Protein AF-A0A351IW25-F1 (afdb_monomer_lite)

Foldseek 3Di:
DDELVRLLVLQQDPCNQVCAAPVNLHQEDEYEPLLPRDPSSLVSLLVHLHAYEYQDDPPSHVSHLYYDPDPVVVVVVVVVCSLPSLLVSLVSNLVSVLVPDDPLVSLLSVLVSCLVPLVDPSLVVVVVVVDQDDDDDDPDQQWDWDDDPAEIEIERPPQVQLSADEPSNVVVVCVRCVVCPDPPRRHYYHQAYPHDHRYPYHDPNCRSVDPRSPVVSVVSNVD

pLDDT: mean 92.74, std 5.62, range [58.53, 98.56]

Secondary structure (DSSP, 8-state):
-B-HHHHHHHHTSTTHHHHSSGGGT--EEEETTGGGS-HHHHHHHTTSSSEEEEESSTTS-TTSSEEESSHHHHHHHHHHHHHSHHHHHHHHHHHHHHTT--HHHHHHHHHHHHHHHHTSHHHHHHHHHT-PPPPPP--S-SEEEEE-SSEEEEEE--GGGTT-B-HHHHHHHHHHHGGGGSTT---EEEEEESSS-S--SB-GGGTT--S-HHHHHHHHH--

Radius of gyration: 23.09 Å; chains: 1; bounding box: 46×34×68 Å

Structure (mmCIF, N/CA/C/O backbone):
data_AF-A0A351IW25-F1
#
_entry.id   AF-A0A351IW25-F1
#
loop_
_atom_site.group_PDB
_atom_site.id
_atom_site.type_symbol
_atom_site.label_atom_id
_atom_site.label_alt_id
_atom_site.label_comp_id
_atom_site.label_asym_id
_atom_site.label_entity_id
_atom_site.label_seq_id
_atom_site.pdbx_PDB_ins_code
_atom_site.Cartn_x
_atom_site.Cartn_y
_atom_site.Cartn_z
_atom_site.occupancy
_atom_site.B_iso_or_equiv
_atom_site.auth_seq_id
_atom_site.auth_comp_id
_atom_site.auth_asym_id
_atom_site.auth_atom_id
_atom_site.pdbx_PDB_model_num
ATOM 1 N N . MET A 1 1 ? 11.339 -7.052 -23.481 1.00 90.75 1 MET A N 1
ATOM 2 C CA . MET A 1 1 ? 12.678 -6.738 -22.955 1.00 90.75 1 MET A CA 1
ATOM 3 C C . MET A 1 1 ? 13.424 -5.968 -24.031 1.00 90.75 1 MET A C 1
ATOM 5 O O . MET A 1 1 ? 13.207 -6.275 -25.197 1.00 90.75 1 MET A O 1
ATOM 9 N N . LEU A 1 2 ? 14.153 -4.923 -23.654 1.00 95.25 2 LEU A N 1
ATOM 10 C CA . LEU A 1 2 ? 14.888 -4.030 -24.547 1.00 95.25 2 LEU A CA 1
ATOM 11 C C . LEU A 1 2 ? 16.384 -4.219 -24.318 1.00 95.25 2 LEU A C 1
ATOM 13 O O . LEU A 1 2 ? 16.807 -4.362 -23.167 1.00 95.25 2 LEU A O 1
ATOM 17 N N . SER A 1 3 ? 17.167 -4.134 -25.388 1.00 97.25 3 SER A N 1
ATOM 18 C CA . SER A 1 3 ? 18.610 -3.944 -25.243 1.00 97.25 3 SER A CA 1
ATOM 19 C C . SER A 1 3 ? 18.915 -2.547 -24.685 1.00 97.25 3 SER A C 1
ATOM 21 O O . SER A 1 3 ? 18.070 -1.642 -24.718 1.00 97.25 3 SER A O 1
ATOM 23 N N . VAL A 1 4 ? 20.143 -2.339 -24.205 1.00 96.81 4 VAL A N 1
ATOM 24 C CA . VAL A 1 4 ? 20.608 -1.029 -23.718 1.00 96.81 4 VAL A CA 1
ATOM 25 C C . VAL A 1 4 ? 20.463 0.056 -24.788 1.00 96.81 4 VAL A C 1
ATOM 27 O O . VAL A 1 4 ? 19.968 1.140 -24.487 1.00 96.81 4 VAL A O 1
ATOM 30 N N . ASP A 1 5 ? 20.826 -0.236 -26.040 1.00 96.81 5 ASP A N 1
ATOM 31 C CA . ASP A 1 5 ? 20.763 0.729 -27.146 1.00 96.81 5 ASP A CA 1
ATOM 32 C C . ASP A 1 5 ? 19.317 1.105 -27.502 1.00 96.81 5 ASP A C 1
ATOM 34 O O . ASP A 1 5 ? 18.997 2.279 -27.729 1.00 96.81 5 ASP A O 1
ATOM 38 N N . GLU A 1 6 ? 18.412 0.121 -27.513 1.00 96.75 6 GLU A N 1
ATOM 39 C CA . GLU A 1 6 ? 16.984 0.352 -27.739 1.00 96.75 6 GLU A CA 1
ATOM 40 C C . GLU A 1 6 ? 16.371 1.184 -26.609 1.00 96.75 6 GLU A C 1
ATOM 42 O O . GLU A 1 6 ? 15.617 2.127 -26.869 1.00 96.75 6 GLU A O 1
ATOM 47 N N . ALA A 1 7 ? 16.707 0.856 -25.359 1.00 96.56 7 ALA A N 1
ATOM 48 C CA . ALA A 1 7 ? 16.250 1.588 -24.187 1.00 96.56 7 ALA A CA 1
ATOM 49 C C . ALA A 1 7 ? 16.774 3.029 -24.195 1.00 96.56 7 ALA A C 1
ATOM 51 O O . ALA A 1 7 ? 15.984 3.962 -24.057 1.00 96.56 7 ALA A O 1
ATOM 52 N N . ALA A 1 8 ? 18.074 3.226 -24.431 1.00 96.81 8 ALA A N 1
ATOM 53 C CA . ALA A 1 8 ? 18.696 4.543 -24.508 1.00 96.81 8 ALA A CA 1
ATOM 54 C C . ALA A 1 8 ? 18.050 5.408 -25.595 1.00 96.81 8 ALA A C 1
ATOM 56 O O . ALA A 1 8 ? 17.695 6.557 -25.334 1.00 96.81 8 ALA A O 1
ATOM 57 N N . THR A 1 9 ? 17.809 4.836 -26.778 1.00 95.88 9 THR A N 1
ATOM 58 C CA . THR A 1 9 ? 17.146 5.541 -27.884 1.00 95.88 9 THR A CA 1
ATOM 59 C C . THR A 1 9 ? 15.744 5.995 -27.491 1.00 95.88 9 THR A C 1
ATOM 61 O O . THR A 1 9 ? 15.396 7.153 -27.696 1.00 95.88 9 THR A O 1
ATOM 64 N N . ARG A 1 10 ? 14.930 5.112 -26.897 1.00 94.38 10 ARG A N 1
ATOM 65 C CA . ARG A 1 10 ? 13.545 5.436 -26.515 1.00 94.38 10 ARG A CA 1
ATOM 66 C C . ARG A 1 10 ? 13.470 6.467 -25.387 1.00 94.38 10 ARG A C 1
ATOM 68 O O . ARG A 1 10 ? 12.693 7.414 -25.483 1.00 94.38 10 ARG A O 1
ATOM 75 N N . LEU A 1 11 ? 14.286 6.302 -24.345 1.00 95.19 11 LEU A N 1
ATOM 76 C CA . LEU A 1 11 ? 14.254 7.109 -23.115 1.00 95.19 11 LEU A CA 1
ATOM 77 C C . LEU A 1 11 ? 14.792 8.536 -23.283 1.00 95.19 11 LEU A C 1
ATOM 79 O O . LEU A 1 11 ? 14.532 9.391 -22.433 1.00 95.19 11 LEU A O 1
ATOM 83 N N . THR A 1 12 ? 15.545 8.792 -24.353 1.00 94.12 12 THR A N 1
ATOM 84 C CA . THR A 1 12 ? 16.118 10.110 -24.667 1.00 94.12 12 THR A CA 1
ATOM 85 C C . THR A 1 12 ? 15.312 10.878 -25.713 1.00 94.12 12 THR A C 1
ATOM 87 O O . THR A 1 12 ? 15.605 12.045 -25.979 1.00 94.12 12 THR A O 1
ATOM 90 N N . THR A 1 13 ? 14.266 10.273 -26.290 1.00 93.12 13 THR A N 1
ATOM 91 C CA . THR A 1 13 ? 13.383 11.002 -27.205 1.00 93.12 13 THR A CA 1
ATOM 92 C C . THR A 1 13 ? 12.621 12.113 -26.464 1.00 93.12 13 THR A C 1
ATOM 94 O O . THR A 1 13 ? 12.159 11.901 -25.342 1.00 93.12 13 THR A O 1
ATOM 97 N N . PRO A 1 14 ? 12.405 13.291 -27.085 1.00 89.25 14 PRO A N 1
ATOM 98 C CA . PRO A 1 14 ? 11.618 14.365 -26.471 1.00 89.25 14 PRO A CA 1
ATOM 99 C C . PRO A 1 14 ? 10.154 14.008 -26.170 1.00 89.25 14 PRO A C 1
ATOM 101 O O . PRO A 1 14 ? 9.502 14.756 -25.453 1.00 89.25 14 PRO A O 1
ATOM 104 N N . ALA A 1 15 ? 9.639 12.918 -26.747 1.00 88.81 15 ALA A N 1
ATOM 105 C CA . ALA A 1 15 ? 8.266 12.442 -26.581 1.00 88.81 15 ALA A CA 1
ATOM 106 C C . ALA A 1 15 ? 8.175 11.159 -25.732 1.00 88.81 15 ALA A C 1
ATOM 108 O O . ALA A 1 15 ? 7.125 10.521 -25.699 1.00 88.81 15 ALA A O 1
ATOM 109 N N . ALA A 1 16 ? 9.254 10.766 -25.043 1.00 89.06 16 ALA A N 1
ATOM 110 C CA . ALA A 1 16 ? 9.301 9.519 -24.280 1.00 89.06 16 ALA A CA 1
ATOM 111 C C . ALA A 1 16 ? 8.157 9.394 -23.254 1.00 89.06 16 ALA A C 1
ATOM 113 O O . ALA A 1 16 ? 7.630 8.307 -23.048 1.00 89.06 16 ALA A O 1
ATOM 114 N N . ASP A 1 17 ? 7.737 10.501 -22.641 1.00 86.50 17 ASP A N 1
ATOM 115 C CA . ASP A 1 17 ? 6.617 10.582 -21.694 1.00 86.50 17 ASP A CA 1
ATOM 116 C C . ASP A 1 17 ? 5.232 10.437 -22.348 1.00 86.50 17 ASP A C 1
ATOM 118 O O . ASP A 1 17 ? 4.263 10.067 -21.684 1.00 86.50 17 ASP A O 1
ATOM 122 N N . LEU A 1 18 ? 5.130 10.701 -23.652 1.00 86.38 18 LEU A N 1
ATOM 123 C CA . LEU A 1 18 ? 3.913 10.505 -24.439 1.00 86.38 18 LEU A CA 1
ATOM 124 C C . LEU A 1 18 ? 3.792 9.075 -24.974 1.00 86.38 18 LEU A C 1
ATOM 126 O O . LEU A 1 18 ? 2.666 8.583 -25.128 1.00 86.38 18 LEU A O 1
ATOM 130 N N . ASP A 1 19 ? 4.934 8.436 -25.227 1.00 88.19 19 ASP A N 1
ATOM 131 C CA . ASP A 1 19 ? 5.044 7.115 -25.847 1.00 88.19 19 ASP A CA 1
ATOM 132 C C . ASP A 1 19 ? 5.133 5.976 -24.820 1.00 88.19 19 ASP A C 1
ATOM 134 O O . ASP A 1 19 ? 4.733 4.847 -25.109 1.00 88.19 19 ASP A O 1
ATOM 138 N N . ILE A 1 20 ? 5.636 6.253 -23.611 1.00 91.06 20 ILE A N 1
ATOM 139 C CA . ILE A 1 20 ? 5.893 5.247 -22.576 1.00 91.06 20 ILE A CA 1
ATOM 140 C C . ILE A 1 20 ? 5.027 5.517 -21.345 1.00 91.06 20 ILE A C 1
ATOM 142 O O . ILE A 1 20 ? 5.161 6.540 -20.674 1.00 91.06 20 ILE A O 1
ATOM 146 N N . GLY A 1 21 ? 4.145 4.573 -21.015 1.00 89.31 21 GLY A N 1
ATOM 147 C CA . GLY A 1 21 ? 3.273 4.718 -19.858 1.00 89.31 21 GLY A CA 1
ATOM 148 C C . GLY A 1 21 ? 2.188 3.661 -19.749 1.00 89.31 21 GLY A C 1
ATOM 149 O O . GLY A 1 21 ? 1.735 3.092 -20.743 1.00 89.31 21 GLY A O 1
ATOM 150 N N . VAL A 1 22 ? 1.668 3.494 -18.532 1.00 86.94 22 VAL A N 1
ATOM 151 C CA . VAL A 1 22 ? 0.505 2.631 -18.258 1.00 86.94 22 VAL A CA 1
ATOM 152 C C . VAL A 1 22 ? -0.730 2.973 -19.109 1.00 86.94 22 VAL A C 1
ATOM 154 O O . VAL A 1 22 ? -1.534 2.100 -19.407 1.00 86.94 22 VAL A O 1
ATOM 157 N N . LEU A 1 23 ? -0.882 4.231 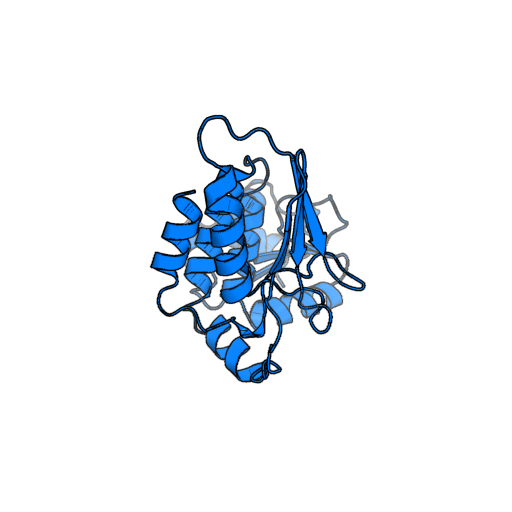-19.544 1.00 85.44 23 LEU A N 1
ATOM 158 C CA . LEU A 1 23 ? -1.983 4.681 -20.414 1.00 85.44 23 LEU A CA 1
ATOM 159 C C . LEU A 1 23 ? -1.731 4.442 -21.917 1.00 85.44 23 LEU A C 1
ATOM 161 O O . LEU A 1 23 ? -2.534 4.864 -22.752 1.00 85.44 23 LEU A O 1
ATOM 165 N N . ARG A 1 24 ? -0.600 3.825 -22.261 1.00 88.75 24 ARG A N 1
ATOM 166 C CA . ARG A 1 24 ? -0.180 3.449 -23.620 1.00 88.75 24 ARG A CA 1
ATOM 167 C C . ARG A 1 24 ? 0.003 1.938 -23.755 1.00 88.75 24 ARG A C 1
ATOM 169 O O . ARG A 1 24 ? 0.730 1.491 -24.633 1.00 88.75 24 ARG A O 1
ATOM 176 N N . ASP A 1 25 ? -0.603 1.173 -22.847 1.00 85.75 25 ASP A N 1
ATOM 177 C CA . ASP A 1 25 ? -0.465 -0.284 -22.756 1.00 85.75 25 ASP A CA 1
ATOM 178 C C . ASP A 1 25 ? 0.996 -0.757 -22.610 1.00 85.75 25 ASP A C 1
ATOM 180 O O . ASP A 1 25 ? 1.335 -1.895 -22.927 1.00 85.75 25 ASP A O 1
ATOM 184 N N . LEU A 1 26 ? 1.866 0.113 -22.077 1.00 88.69 26 LEU A N 1
ATOM 185 C CA . LEU A 1 26 ? 3.255 -0.193 -21.741 1.00 88.69 26 LEU A CA 1
ATOM 186 C C . LEU A 1 26 ? 3.501 0.112 -20.254 1.00 88.69 26 LEU A C 1
ATOM 188 O O . LEU A 1 26 ? 4.105 1.132 -19.923 1.00 88.69 26 LEU A O 1
ATOM 192 N N . PRO A 1 27 ? 2.996 -0.728 -19.330 1.00 91.19 27 PRO A N 1
ATOM 193 C CA . PRO A 1 27 ? 3.052 -0.447 -17.896 1.00 91.19 27 PRO A CA 1
ATOM 194 C C . PRO A 1 27 ? 4.435 -0.674 -17.282 1.00 91.19 27 PRO A C 1
ATOM 196 O O . PRO A 1 27 ? 4.690 -0.214 -16.168 1.00 91.19 27 PRO A O 1
ATOM 199 N N . LEU A 1 28 ? 5.326 -1.361 -18.002 1.00 96.19 28 LEU A N 1
ATOM 200 C CA . LEU A 1 28 ? 6.696 -1.579 -17.581 1.00 96.19 28 LEU A CA 1
ATOM 201 C C . LEU A 1 28 ? 7.711 -1.495 -18.724 1.00 96.19 28 LEU A C 1
ATOM 203 O O . LEU A 1 28 ? 7.381 -1.692 -19.894 1.00 96.19 28 LEU A O 1
ATOM 207 N N . LEU A 1 29 ? 8.968 -1.280 -18.348 1.00 96.75 29 LEU A N 1
ATOM 208 C CA . LEU A 1 29 ? 10.145 -1.455 -19.188 1.00 96.75 29 LEU A CA 1
ATOM 209 C C . LEU A 1 29 ? 11.070 -2.483 -18.544 1.00 96.75 29 LEU A C 1
ATOM 211 O O . LEU A 1 29 ? 11.348 -2.400 -17.353 1.00 96.75 29 LEU A O 1
ATOM 215 N N . VAL A 1 30 ? 11.577 -3.414 -19.348 1.00 97.44 30 VAL A N 1
ATOM 216 C CA . VAL A 1 30 ? 12.617 -4.363 -18.931 1.00 97.44 30 VAL A CA 1
ATOM 217 C C . VAL A 1 30 ? 13.843 -4.108 -19.788 1.00 97.44 30 VAL A C 1
ATOM 219 O O . VAL A 1 30 ? 13.717 -4.176 -21.013 1.00 97.44 30 VAL A O 1
ATOM 222 N N . VAL A 1 31 ? 14.984 -3.810 -19.172 1.00 98.00 31 VAL A N 1
ATOM 223 C CA . VAL A 1 31 ? 16.236 -3.458 -19.860 1.00 98.00 31 VAL A CA 1
ATOM 224 C C . VAL A 1 31 ? 17.325 -4.462 -19.494 1.00 98.00 31 VAL A C 1
ATOM 226 O O . VAL A 1 31 ? 17.595 -4.682 -18.312 1.00 98.00 31 VAL A O 1
ATOM 229 N N . GLU A 1 32 ? 17.930 -5.079 -20.507 1.00 97.25 32 GLU A N 1
ATOM 230 C CA . GLU A 1 32 ? 19.107 -5.945 -20.349 1.00 97.25 32 GLU A CA 1
ATOM 231 C C . GLU A 1 32 ? 20.343 -5.128 -19.985 1.00 97.25 32 GLU A C 1
ATOM 233 O O . GLU A 1 32 ? 20.410 -3.944 -20.310 1.00 97.25 32 GLU A O 1
ATOM 238 N N . ASP A 1 33 ? 21.315 -5.758 -19.320 1.00 96.75 33 ASP A N 1
ATOM 239 C CA . ASP A 1 33 ? 22.590 -5.134 -18.949 1.00 96.75 33 ASP A CA 1
ATOM 240 C C . ASP A 1 33 ? 22.403 -3.729 -18.355 1.00 96.75 33 ASP A C 1
ATOM 242 O O . ASP A 1 33 ? 23.079 -2.768 -18.716 1.00 96.75 33 ASP A O 1
ATOM 246 N N . ALA A 1 34 ? 21.447 -3.599 -17.431 1.00 97.62 34 ALA A N 1
ATOM 247 C CA . ALA A 1 34 ? 20.908 -2.312 -16.991 1.00 97.62 34 ALA A CA 1
ATOM 248 C C . ALA A 1 34 ? 21.964 -1.348 -16.414 1.00 97.62 34 ALA A C 1
ATOM 250 O O . ALA A 1 34 ? 21.802 -0.129 -16.466 1.00 97.62 34 ALA A O 1
ATOM 251 N N . HIS A 1 35 ? 23.071 -1.893 -15.908 1.00 97.19 35 HIS A N 1
ATOM 252 C CA . HIS A 1 35 ? 24.245 -1.165 -15.423 1.00 97.19 35 HIS A CA 1
ATOM 253 C C . HIS A 1 35 ? 25.017 -0.409 -16.524 1.00 97.19 35 HIS A C 1
ATOM 255 O O . HIS A 1 35 ? 25.839 0.449 -16.209 1.00 97.19 35 HIS A O 1
ATOM 261 N N . LEU A 1 36 ? 24.756 -0.702 -17.802 1.00 97.75 36 LEU A N 1
ATOM 262 C CA . LEU A 1 36 ? 25.336 -0.025 -18.964 1.00 97.75 36 LEU A CA 1
ATOM 263 C C . LEU A 1 36 ? 24.436 1.088 -19.525 1.00 97.75 36 LEU A C 1
ATOM 265 O O . LEU A 1 36 ? 24.843 1.776 -20.462 1.00 97.75 36 LEU A O 1
ATOM 269 N N . LEU A 1 37 ? 23.228 1.288 -18.980 1.00 98.19 37 LEU A N 1
ATOM 270 C CA . LEU A 1 37 ? 22.317 2.323 -19.466 1.00 98.19 37 LEU A CA 1
ATOM 271 C C . LEU A 1 37 ? 22.934 3.724 -19.265 1.00 98.19 37 LEU A C 1
ATOM 273 O O . LEU A 1 37 ? 23.306 4.066 -18.138 1.00 98.19 37 LEU A O 1
ATOM 277 N N . PRO A 1 38 ? 23.024 4.567 -20.316 1.00 97.56 38 PRO A N 1
ATOM 278 C CA . PRO A 1 38 ? 23.605 5.899 -20.194 1.00 97.56 38 PRO A CA 1
ATOM 279 C C . PRO A 1 38 ? 22.898 6.748 -19.123 1.00 97.56 38 PRO A C 1
ATOM 281 O O . PRO A 1 38 ? 21.665 6.710 -19.042 1.00 97.56 38 PRO A O 1
ATOM 284 N N . PRO A 1 39 ? 23.627 7.572 -18.342 1.00 95.69 39 PRO A N 1
ATOM 285 C CA . PRO A 1 39 ? 23.042 8.351 -17.247 1.00 95.69 39 PRO A CA 1
ATOM 286 C C . PRO A 1 39 ? 21.863 9.243 -17.655 1.00 95.69 39 PRO A C 1
ATOM 288 O O . PRO A 1 39 ? 20.918 9.395 -16.887 1.00 95.69 39 PRO A O 1
ATOM 291 N N . GLU A 1 40 ? 21.888 9.810 -18.866 1.00 94.31 40 GLU A N 1
ATOM 292 C CA . GLU A 1 40 ? 20.786 10.629 -19.392 1.00 94.31 40 GLU A CA 1
ATOM 293 C C . GLU A 1 40 ? 19.490 9.826 -19.587 1.00 94.31 40 GLU A C 1
ATOM 295 O O . GLU A 1 40 ? 18.413 10.293 -19.220 1.00 94.31 40 GLU A O 1
ATOM 300 N N . ALA A 1 41 ? 19.599 8.596 -20.095 1.00 95.94 41 ALA A N 1
ATOM 301 C CA . ALA A 1 41 ? 18.475 7.695 -20.301 1.00 95.94 41 ALA A CA 1
ATOM 302 C C . ALA A 1 41 ? 17.968 7.153 -18.959 1.00 95.94 41 ALA A C 1
ATOM 304 O O . ALA A 1 41 ? 16.764 7.154 -18.700 1.00 95.94 41 ALA A O 1
ATOM 305 N N . ALA A 1 42 ? 18.889 6.763 -18.075 1.00 96.12 42 ALA A N 1
ATOM 306 C CA . ALA A 1 42 ? 18.581 6.307 -16.725 1.00 96.12 42 ALA A CA 1
ATOM 307 C C . ALA A 1 42 ? 17.824 7.380 -15.921 1.00 96.12 42 ALA A C 1
ATOM 309 O O . ALA A 1 42 ? 16.820 7.085 -15.276 1.00 96.12 42 ALA A O 1
ATOM 310 N N . ALA A 1 43 ? 18.233 8.649 -16.028 1.00 93.19 43 ALA A N 1
ATOM 311 C CA . ALA A 1 43 ? 17.560 9.763 -15.366 1.00 93.19 43 ALA A CA 1
ATOM 312 C C . ALA A 1 43 ? 16.111 9.976 -15.842 1.00 93.19 43 ALA A C 1
ATOM 314 O O . ALA A 1 43 ? 15.313 10.564 -15.109 1.00 93.19 43 ALA A O 1
ATOM 315 N N . SER A 1 44 ? 15.742 9.534 -17.050 1.00 93.69 44 SER A N 1
ATOM 316 C CA . SER A 1 44 ? 14.357 9.609 -17.534 1.00 93.69 44 SER A CA 1
ATOM 317 C C . SER A 1 44 ? 13.417 8.631 -16.831 1.00 93.69 44 SER A C 1
ATOM 319 O O . SER A 1 44 ? 12.253 8.980 -16.638 1.00 93.69 44 SER A O 1
ATOM 321 N N . LEU A 1 45 ? 13.900 7.462 -16.389 1.00 94.12 45 LEU A N 1
ATOM 322 C CA . LEU A 1 45 ? 13.066 6.409 -15.787 1.00 94.12 45 LEU A CA 1
ATOM 323 C C . LEU A 1 45 ? 12.234 6.919 -14.603 1.00 94.12 45 LEU A C 1
ATOM 325 O O . LEU A 1 45 ? 11.031 6.673 -14.541 1.00 94.12 45 LEU A O 1
ATOM 329 N N . ALA A 1 46 ? 12.843 7.719 -13.724 1.00 89.38 46 ALA A N 1
ATOM 330 C CA . ALA A 1 46 ? 12.188 8.259 -12.533 1.00 89.38 46 ALA A CA 1
ATOM 331 C C . ALA A 1 46 ? 10.953 9.129 -12.842 1.00 89.38 46 ALA A C 1
ATOM 333 O O . ALA A 1 46 ? 10.048 9.226 -12.013 1.00 89.38 46 ALA A O 1
ATOM 334 N N . ARG A 1 47 ? 10.900 9.756 -14.028 1.00 88.38 47 ARG A N 1
ATOM 335 C CA . ARG A 1 47 ? 9.803 10.647 -14.446 1.00 88.38 47 ARG A CA 1
ATOM 336 C C . ARG A 1 47 ? 8.704 9.932 -15.226 1.00 88.38 47 ARG A C 1
ATOM 338 O O . ARG A 1 47 ? 7.625 10.496 -15.391 1.00 88.38 47 ARG A O 1
ATOM 345 N N . LEU A 1 48 ? 8.969 8.727 -15.727 1.00 92.31 48 LEU A N 1
ATOM 346 C CA . LEU A 1 48 ? 8.023 8.015 -16.576 1.00 92.31 48 LEU A CA 1
ATOM 347 C C . LEU A 1 48 ? 6.965 7.280 -15.738 1.00 92.31 48 LEU A C 1
ATOM 349 O O . LEU A 1 48 ? 7.295 6.685 -14.703 1.00 92.31 48 LEU A O 1
ATOM 353 N N . PRO A 1 49 ? 5.698 7.260 -16.194 1.00 91.94 49 PRO A N 1
ATOM 354 C CA . PRO A 1 49 ? 4.611 6.533 -15.547 1.00 91.94 49 PRO A CA 1
ATOM 355 C C . PRO A 1 49 ? 4.649 5.037 -15.911 1.00 91.94 49 PRO A C 1
ATOM 357 O O . PRO A 1 49 ? 3.670 4.480 -16.420 1.00 91.94 49 PRO A O 1
ATOM 360 N N . VAL A 1 50 ? 5.798 4.398 -15.673 1.00 95.12 50 VAL A N 1
ATOM 361 C CA . VAL A 1 50 ? 6.047 2.962 -15.866 1.00 95.12 50 VAL A CA 1
ATOM 362 C C . VAL A 1 50 ? 6.856 2.391 -14.717 1.00 95.12 50 VAL A C 1
ATOM 364 O O . VAL A 1 50 ? 7.608 3.118 -14.068 1.00 95.12 50 VAL A O 1
ATOM 367 N N . VAL A 1 51 ? 6.745 1.083 -14.514 1.00 97.25 51 VAL A N 1
ATOM 368 C CA . VAL A 1 51 ? 7.665 0.320 -13.667 1.00 97.25 51 VAL A CA 1
ATOM 369 C C . VAL A 1 51 ? 8.899 -0.068 -14.484 1.00 97.25 51 VAL A C 1
ATOM 371 O O . VAL A 1 51 ? 8.783 -0.558 -15.602 1.00 97.25 51 VAL A O 1
ATOM 374 N N . SER A 1 52 ? 10.093 0.145 -13.955 1.00 97.44 52 SER A N 1
ATOM 375 C CA . SER A 1 52 ? 11.357 -0.165 -14.621 1.00 97.44 52 SER A CA 1
ATOM 376 C C . SER A 1 52 ? 12.050 -1.346 -13.945 1.00 97.44 52 SER A C 1
ATOM 378 O O . SER A 1 52 ? 12.285 -1.348 -12.739 1.00 97.44 52 SER A O 1
ATOM 380 N N . ILE A 1 53 ? 12.376 -2.362 -14.742 1.00 97.94 53 ILE A N 1
ATOM 381 C CA . ILE A 1 53 ? 13.099 -3.563 -14.327 1.00 97.94 53 ILE A CA 1
ATOM 382 C C . ILE A 1 53 ? 14.430 -3.592 -15.072 1.00 97.94 53 ILE A C 1
ATOM 384 O O . ILE A 1 53 ? 14.460 -3.574 -16.304 1.00 97.94 53 ILE A O 1
ATOM 388 N N . GLY A 1 54 ? 15.528 -3.629 -14.330 1.00 98.06 54 GLY A N 1
ATOM 389 C CA . GLY A 1 54 ? 16.864 -3.788 -14.883 1.00 98.06 54 GLY A CA 1
ATOM 390 C C . GLY A 1 54 ? 17.390 -5.196 -14.640 1.00 98.06 54 GLY A C 1
ATOM 391 O O . GLY A 1 54 ? 17.360 -5.670 -13.505 1.00 98.06 54 GLY A O 1
ATOM 392 N N . LEU A 1 55 ? 17.905 -5.854 -15.681 1.00 98.00 55 LEU A N 1
ATOM 393 C CA . LEU A 1 55 ? 18.700 -7.066 -15.500 1.00 98.00 55 LEU A CA 1
ATOM 394 C C . LEU A 1 55 ? 20.134 -6.660 -15.164 1.00 98.00 55 LEU A C 1
ATOM 396 O O . LEU A 1 55 ? 20.886 -6.228 -16.041 1.00 98.00 55 LEU A O 1
ATOM 400 N N . ALA A 1 56 ? 20.487 -6.735 -13.885 1.00 97.50 56 ALA A N 1
ATOM 401 C CA . ALA A 1 56 ? 21.826 -6.453 -13.389 1.00 97.50 56 ALA A CA 1
ATOM 402 C C . ALA A 1 56 ? 21.976 -6.912 -11.932 1.00 97.50 56 ALA A C 1
ATOM 404 O O . ALA A 1 56 ? 20.996 -7.099 -11.212 1.00 97.50 56 ALA A O 1
ATOM 405 N N . THR A 1 57 ? 23.220 -7.013 -11.465 1.00 96.56 57 THR A N 1
ATOM 406 C CA . THR A 1 57 ? 23.519 -7.275 -10.053 1.00 96.56 57 THR A CA 1
ATOM 407 C C . THR A 1 57 ? 22.891 -6.198 -9.153 1.00 96.56 57 THR A C 1
ATOM 409 O O . THR A 1 57 ? 22.994 -5.005 -9.477 1.00 96.56 57 THR A O 1
ATOM 412 N N . PRO A 1 58 ? 22.290 -6.558 -8.004 1.00 94.31 58 PRO A N 1
ATOM 413 C CA . PRO A 1 58 ? 21.732 -5.592 -7.062 1.00 94.31 58 PRO A CA 1
ATOM 414 C C . PRO A 1 58 ? 22.707 -4.457 -6.712 1.00 94.31 58 PRO A C 1
ATOM 416 O O . PRO A 1 58 ? 23.882 -4.685 -6.425 1.00 94.31 58 PRO A O 1
ATOM 419 N N . GLY A 1 59 ? 22.217 -3.215 -6.754 1.00 93.50 59 GLY A N 1
ATOM 420 C CA . GLY A 1 59 ? 22.996 -2.003 -6.472 1.00 93.50 59 GLY A CA 1
ATOM 421 C C . GLY A 1 59 ? 23.831 -1.457 -7.639 1.00 93.50 59 GLY A C 1
ATOM 422 O O . GLY A 1 59 ? 24.350 -0.349 -7.528 1.00 93.50 59 GLY A O 1
ATOM 423 N N . SER A 1 60 ? 23.943 -2.172 -8.764 1.00 96.81 60 SER A N 1
ATOM 424 C CA . SER A 1 60 ? 24.745 -1.723 -9.919 1.00 96.81 60 SER A CA 1
ATOM 425 C C . SER A 1 60 ? 24.031 -0.728 -10.846 1.00 96.81 60 SER A C 1
ATOM 427 O O . SER A 1 60 ? 24.692 -0.016 -11.599 1.00 96.81 60 SER A O 1
ATOM 429 N N . ALA A 1 61 ? 22.699 -0.644 -10.779 1.00 96.88 61 ALA A N 1
ATOM 430 C CA . ALA A 1 61 ? 21.881 0.236 -11.613 1.00 96.88 61 ALA A CA 1
ATOM 431 C C . ALA A 1 61 ? 20.747 0.890 -10.789 1.00 96.88 61 ALA A C 1
ATOM 433 O O . ALA A 1 61 ? 19.579 0.538 -10.945 1.00 96.88 61 ALA A O 1
ATOM 434 N N . PRO A 1 62 ? 21.062 1.846 -9.894 1.00 94.38 62 PRO A N 1
ATOM 435 C CA . PRO A 1 62 ? 20.117 2.383 -8.904 1.00 94.38 62 PRO A CA 1
ATOM 436 C C . PRO A 1 62 ? 18.976 3.233 -9.489 1.00 94.38 62 PRO A C 1
ATOM 438 O O . PRO A 1 62 ? 18.099 3.663 -8.752 1.00 94.38 62 PRO A O 1
ATOM 441 N N . ALA A 1 63 ? 18.987 3.508 -10.796 1.00 95.06 63 ALA A N 1
ATOM 442 C CA . ALA A 1 63 ? 17.929 4.267 -11.464 1.00 95.06 63 ALA A CA 1
ATOM 443 C C . ALA A 1 63 ? 16.659 3.441 -11.754 1.00 95.06 63 ALA A C 1
ATOM 445 O O . ALA A 1 63 ? 15.640 4.020 -12.129 1.00 95.06 63 ALA A O 1
ATOM 446 N N . PHE A 1 64 ? 16.728 2.113 -11.628 1.00 97.12 64 PHE A N 1
ATOM 447 C CA . PHE A 1 64 ? 15.602 1.206 -11.856 1.00 97.12 64 PHE A CA 1
ATOM 448 C C . PHE A 1 64 ? 14.816 0.959 -10.566 1.00 97.12 64 PHE A C 1
ATOM 450 O O . PHE A 1 64 ? 15.396 0.929 -9.483 1.00 97.12 64 PHE A O 1
ATOM 457 N N . ASP A 1 65 ? 13.509 0.713 -10.682 1.00 96.25 65 ASP A N 1
ATOM 458 C CA . ASP A 1 65 ? 12.668 0.360 -9.526 1.00 96.25 65 ASP A CA 1
ATOM 459 C C . ASP A 1 65 ? 13.009 -1.027 -8.979 1.00 96.25 65 ASP A C 1
ATOM 461 O O . ASP A 1 65 ? 12.914 -1.281 -7.780 1.00 96.25 65 ASP A O 1
ATOM 465 N N . LEU A 1 66 ? 13.362 -1.941 -9.884 1.00 96.12 66 LEU A N 1
ATOM 466 C CA . LEU A 1 66 ? 13.638 -3.340 -9.600 1.00 96.12 66 LEU A CA 1
ATOM 467 C C . LEU A 1 66 ? 14.920 -3.750 -10.319 1.00 96.12 66 LEU A C 1
ATOM 469 O O . LEU A 1 66 ? 15.084 -3.474 -11.509 1.00 96.12 66 LEU A O 1
ATOM 473 N N . LEU A 1 67 ? 15.791 -4.462 -9.610 1.00 97.56 67 LEU A N 1
ATOM 474 C CA . LEU A 1 67 ? 16.926 -5.164 -10.197 1.00 97.56 67 LEU A CA 1
ATOM 475 C C . LEU A 1 67 ? 16.758 -6.660 -9.980 1.00 97.56 67 LEU A C 1
ATOM 477 O O . LEU A 1 67 ? 16.496 -7.103 -8.862 1.00 97.56 67 LEU A O 1
ATOM 481 N N . VAL A 1 68 ? 16.909 -7.414 -11.061 1.00 97.19 68 VAL A N 1
ATOM 482 C CA . VAL A 1 68 ? 16.855 -8.877 -11.081 1.00 97.19 68 VAL A CA 1
ATOM 483 C C . VAL A 1 68 ? 18.067 -9.408 -11.828 1.00 97.19 68 VAL A C 1
ATOM 485 O O . VAL A 1 68 ? 18.581 -8.754 -12.732 1.00 97.19 68 VAL A O 1
ATOM 488 N N . GLU A 1 69 ? 18.558 -10.581 -11.443 1.00 95.88 69 GLU A N 1
ATOM 489 C CA . GLU A 1 69 ? 19.786 -11.131 -12.029 1.00 95.88 69 GLU A CA 1
ATOM 490 C C . GLU A 1 69 ? 19.519 -11.974 -13.280 1.00 95.88 69 GLU A C 1
ATOM 492 O O . GLU A 1 69 ? 20.419 -12.145 -14.103 1.00 95.88 69 GLU A O 1
ATOM 497 N N . ASP A 1 70 ? 18.288 -12.458 -13.466 1.00 94.31 70 ASP A N 1
ATOM 498 C CA . ASP A 1 70 ? 17.915 -13.265 -14.621 1.00 94.31 70 ASP A CA 1
ATOM 499 C C . ASP A 1 70 ? 16.558 -12.888 -15.234 1.00 94.31 70 ASP A C 1
ATOM 501 O O . ASP A 1 70 ? 15.702 -12.224 -14.641 1.00 94.31 70 ASP A O 1
ATOM 505 N N . ALA A 1 71 ? 16.384 -13.313 -16.485 1.00 94.94 71 ALA A N 1
ATOM 506 C CA . ALA A 1 71 ? 15.214 -12.998 -17.292 1.00 94.94 71 ALA A CA 1
ATOM 507 C C . ALA A 1 71 ? 13.946 -13.760 -16.871 1.00 94.94 71 ALA A C 1
ATOM 509 O O . ALA A 1 71 ? 12.847 -13.335 -17.226 1.00 94.94 71 ALA A O 1
ATOM 510 N N . VAL A 1 72 ? 14.074 -14.878 -16.149 1.00 96.25 72 VAL A N 1
ATOM 511 C CA . VAL A 1 72 ? 12.924 -15.670 -15.692 1.00 96.25 72 VAL A CA 1
ATOM 512 C C . VAL A 1 72 ? 12.235 -14.941 -14.545 1.00 96.25 72 VAL A C 1
ATOM 514 O O . VAL A 1 72 ? 11.020 -14.743 -14.593 1.00 96.25 72 VAL A O 1
ATOM 517 N N . ASP A 1 73 ? 13.010 -14.457 -13.578 1.00 95.69 73 ASP A N 1
ATOM 518 C CA . ASP A 1 73 ? 12.502 -13.624 -12.490 1.00 95.69 73 ASP A CA 1
ATOM 519 C 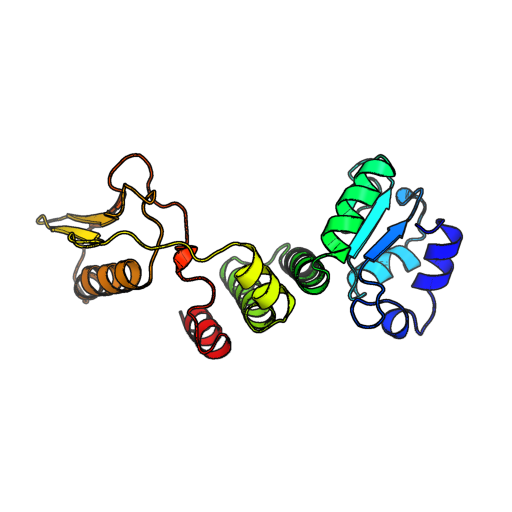C . ASP A 1 73 ? 11.924 -12.308 -13.027 1.00 95.69 73 ASP A C 1
ATOM 521 O O . ASP A 1 73 ? 10.822 -11.903 -12.640 1.00 95.69 73 ASP A O 1
ATOM 525 N N . ALA A 1 74 ? 12.608 -11.679 -13.993 1.00 96.50 74 ALA A N 1
ATOM 526 C CA . ALA A 1 74 ? 12.096 -10.492 -14.679 1.00 96.50 74 ALA A CA 1
ATOM 527 C C . ALA A 1 74 ? 10.715 -10.742 -15.310 1.00 96.50 74 ALA A C 1
ATOM 529 O O . ALA A 1 74 ? 9.815 -9.911 -15.175 1.00 96.50 74 ALA A O 1
ATOM 530 N N . ALA A 1 75 ? 10.537 -11.885 -15.981 1.00 96.38 75 ALA A N 1
ATOM 531 C CA . ALA A 1 75 ? 9.278 -12.259 -16.616 1.00 96.38 75 ALA A CA 1
ATOM 532 C C . ALA A 1 75 ? 8.163 -12.505 -15.589 1.00 96.38 75 ALA A C 1
ATOM 534 O O . ALA A 1 75 ? 7.063 -11.984 -15.756 1.00 96.38 75 ALA A O 1
ATOM 535 N N . GLY A 1 76 ? 8.445 -13.213 -14.490 1.00 96.69 76 GLY A N 1
ATOM 536 C CA . GLY A 1 76 ? 7.455 -13.451 -13.434 1.00 96.69 76 GLY A CA 1
ATOM 537 C C . GLY A 1 76 ? 6.959 -12.157 -12.776 1.00 96.69 76 GLY A C 1
ATOM 538 O O . GLY A 1 76 ? 5.763 -11.995 -12.523 1.00 96.69 76 GLY A O 1
ATOM 539 N N . ILE A 1 77 ? 7.860 -11.197 -12.549 1.00 96.44 77 ILE A N 1
ATOM 540 C CA . ILE A 1 77 ? 7.496 -9.867 -12.039 1.00 96.44 77 ILE A CA 1
ATOM 541 C C . ILE A 1 77 ? 6.706 -9.078 -13.092 1.00 96.44 77 ILE A C 1
ATOM 543 O O . ILE A 1 77 ? 5.694 -8.455 -12.763 1.00 96.44 77 ILE A O 1
ATOM 547 N N . ALA A 1 78 ? 7.132 -9.125 -14.357 1.00 96.62 78 ALA A N 1
ATOM 548 C CA . ALA A 1 78 ? 6.444 -8.467 -15.465 1.00 96.62 78 ALA A CA 1
ATOM 549 C C . ALA A 1 78 ? 5.004 -8.968 -15.647 1.00 96.62 78 ALA A C 1
ATOM 551 O O . ALA A 1 78 ? 4.108 -8.154 -15.886 1.00 96.62 78 ALA A O 1
ATOM 552 N N . ASP A 1 79 ? 4.761 -10.269 -15.480 1.00 96.31 79 ASP A N 1
ATOM 553 C CA . ASP A 1 79 ? 3.423 -10.863 -15.522 1.00 96.31 79 ASP A CA 1
ATOM 554 C C . ASP A 1 79 ? 2.538 -10.317 -14.391 1.00 96.31 79 ASP A C 1
ATOM 556 O O . ASP A 1 79 ? 1.394 -9.917 -14.624 1.00 96.31 79 ASP A O 1
ATOM 560 N N . GLY A 1 80 ? 3.084 -10.216 -13.173 1.00 95.06 80 GLY A N 1
ATOM 561 C CA . GLY A 1 80 ? 2.389 -9.616 -12.031 1.00 95.06 80 GLY A CA 1
ATOM 562 C C . GLY A 1 80 ? 2.025 -8.147 -12.264 1.00 95.06 80 GLY A C 1
ATOM 563 O O . GLY A 1 80 ? 0.879 -7.748 -12.051 1.00 95.06 80 GLY A O 1
ATOM 564 N N . ILE A 1 81 ? 2.974 -7.350 -12.766 1.00 96.62 81 ILE A N 1
ATOM 565 C CA . ILE A 1 81 ? 2.740 -5.940 -13.116 1.00 96.62 81 ILE A CA 1
ATOM 566 C C . ILE A 1 81 ? 1.684 -5.830 -14.215 1.00 96.62 81 ILE A C 1
ATOM 568 O O . ILE A 1 81 ? 0.790 -4.996 -14.118 1.00 96.62 81 ILE A O 1
ATOM 572 N N . SER A 1 82 ? 1.741 -6.685 -15.235 1.00 94.75 82 SER A N 1
ATOM 573 C CA . SER A 1 82 ? 0.778 -6.670 -16.341 1.00 94.75 82 SER A CA 1
ATOM 574 C C . SER A 1 82 ? -0.643 -7.028 -15.888 1.00 94.75 82 SER A C 1
ATOM 576 O O . SER A 1 82 ? -1.608 -6.554 -16.482 1.00 94.75 82 SER A O 1
ATOM 578 N N . GLY A 1 83 ? -0.786 -7.819 -14.818 1.00 93.62 83 GLY A N 1
ATOM 579 C CA . GLY A 1 83 ? -2.080 -8.145 -14.214 1.00 93.62 83 GLY A CA 1
ATOM 580 C C . GLY A 1 83 ? -2.722 -6.990 -13.433 1.00 93.62 83 GLY A C 1
ATOM 581 O O . GLY A 1 8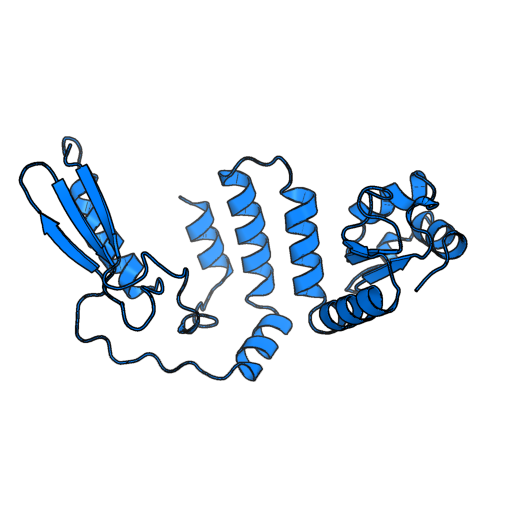3 ? -3.947 -6.866 -13.428 1.00 93.62 83 GLY A O 1
ATOM 582 N N . THR A 1 84 ? -1.920 -6.135 -12.791 1.00 95.06 84 THR A N 1
ATOM 583 C CA . THR A 1 84 ? -2.394 -4.965 -12.021 1.00 95.06 84 THR A CA 1
ATOM 584 C C . THR A 1 84 ? -1.487 -3.742 -12.228 1.00 95.06 84 THR A C 1
ATOM 586 O O . THR A 1 84 ? -0.773 -3.324 -11.305 1.00 95.06 84 THR A O 1
ATOM 589 N N . PRO A 1 85 ? -1.455 -3.173 -13.443 1.00 95.56 85 PRO A N 1
ATOM 590 C CA . PRO A 1 85 ? -0.436 -2.200 -13.821 1.00 95.56 85 PRO A CA 1
ATOM 591 C C . PRO A 1 85 ? -0.569 -0.849 -13.115 1.00 95.56 85 PRO A C 1
ATOM 593 O O . PRO A 1 85 ? 0.442 -0.219 -12.802 1.00 95.56 85 PRO A O 1
ATOM 596 N N . ARG A 1 86 ? -1.791 -0.386 -12.828 1.00 94.81 86 ARG A N 1
ATOM 597 C CA . ARG A 1 86 ? -2.015 0.887 -12.126 1.00 94.81 86 ARG A CA 1
ATOM 598 C C . ARG A 1 86 ? -1.617 0.772 -10.662 1.00 94.81 86 ARG A C 1
ATOM 600 O O . ARG A 1 86 ? -0.992 1.692 -10.142 1.00 94.81 86 ARG A O 1
ATOM 607 N N . ALA A 1 87 ? -1.938 -0.346 -10.012 1.00 95.44 87 ALA A N 1
ATOM 608 C CA . ALA A 1 87 ? -1.512 -0.620 -8.645 1.00 95.44 87 ALA A CA 1
ATOM 609 C C . ALA A 1 87 ? 0.017 -0.734 -8.539 1.00 95.44 87 ALA A C 1
ATOM 611 O O . ALA A 1 87 ? 0.609 -0.146 -7.634 1.00 95.44 87 ALA A O 1
ATOM 612 N N . ALA A 1 88 ? 0.661 -1.428 -9.484 1.00 96.00 88 ALA A N 1
ATOM 613 C CA . ALA A 1 88 ? 2.116 -1.547 -9.530 1.00 96.00 88 ALA A CA 1
ATOM 614 C C . ALA A 1 88 ? 2.798 -0.183 -9.720 1.00 96.00 88 ALA A C 1
ATOM 616 O O . ALA A 1 88 ? 3.696 0.168 -8.955 1.00 96.00 88 ALA A O 1
ATOM 617 N N . LEU A 1 89 ? 2.324 0.627 -10.674 1.00 95.00 89 LEU A N 1
ATOM 618 C CA . LEU A 1 89 ? 2.857 1.970 -10.893 1.00 95.00 89 LEU A CA 1
ATOM 619 C C . LEU A 1 89 ? 2.669 2.872 -9.668 1.00 95.00 89 LEU A C 1
ATOM 621 O O . LEU A 1 89 ? 3.607 3.559 -9.269 1.00 95.00 89 LEU A O 1
ATOM 625 N N . ALA A 1 90 ? 1.479 2.867 -9.063 1.00 95.31 90 ALA A N 1
ATOM 626 C CA . ALA A 1 90 ? 1.207 3.654 -7.865 1.00 95.31 90 ALA A CA 1
ATOM 627 C C . ALA A 1 90 ? 2.138 3.257 -6.707 1.00 95.31 90 ALA A C 1
ATOM 629 O O . ALA A 1 90 ? 2.654 4.133 -6.019 1.00 95.31 90 ALA A O 1
ATOM 630 N N . CYS A 1 91 ? 2.409 1.958 -6.530 1.00 95.06 91 CYS A N 1
ATOM 631 C CA . CYS A 1 91 ? 3.389 1.465 -5.561 1.00 95.06 91 CYS A CA 1
ATOM 632 C C . CYS A 1 91 ? 4.793 2.029 -5.840 1.00 95.06 91 CYS A C 1
ATOM 634 O O . CYS A 1 91 ? 5.395 2.633 -4.953 1.00 95.06 91 CYS A O 1
ATOM 636 N N . CYS A 1 92 ? 5.285 1.926 -7.080 1.00 94.62 92 CYS A N 1
ATOM 637 C CA . CYS A 1 92 ? 6.583 2.491 -7.460 1.00 94.62 92 CYS A CA 1
ATOM 638 C C . CYS A 1 92 ? 6.646 4.005 -7.226 1.00 94.62 92 CYS A C 1
ATOM 640 O O . CYS A 1 92 ? 7.635 4.498 -6.698 1.00 94.62 92 CYS A O 1
ATOM 642 N N . GLN A 1 93 ? 5.592 4.754 -7.553 1.00 93.75 93 GLN A N 1
ATOM 643 C CA . GLN A 1 93 ? 5.546 6.200 -7.317 1.00 93.75 93 GLN A CA 1
ATOM 644 C C . GLN A 1 93 ? 5.568 6.550 -5.825 1.00 93.75 93 GLN A C 1
ATOM 646 O O . GLN A 1 93 ? 6.275 7.478 -5.435 1.00 93.75 93 GLN A O 1
ATOM 651 N N . VAL A 1 94 ? 4.849 5.800 -4.982 1.00 95.44 94 VAL A N 1
ATOM 652 C CA . VAL A 1 94 ? 4.920 5.964 -3.521 1.00 95.44 94 VAL A CA 1
ATOM 653 C C . VAL A 1 94 ? 6.346 5.734 -3.025 1.00 95.44 94 VAL A C 1
ATOM 655 O O . VAL A 1 94 ? 6.839 6.537 -2.245 1.00 95.44 94 VAL A O 1
ATOM 658 N N . LEU A 1 95 ? 7.035 4.695 -3.504 1.00 93.44 95 LEU A N 1
ATOM 659 C CA . LEU A 1 95 ? 8.412 4.403 -3.091 1.00 93.44 95 LEU A CA 1
ATOM 660 C C . LEU A 1 95 ? 9.404 5.470 -3.581 1.00 93.44 95 LEU A C 1
ATOM 662 O O . LEU A 1 95 ? 10.158 6.010 -2.776 1.00 93.44 95 LEU A O 1
ATOM 666 N N . ARG A 1 96 ? 9.350 5.839 -4.869 1.00 91.56 96 ARG A N 1
ATOM 667 C CA . ARG A 1 96 ? 10.213 6.869 -5.481 1.00 91.56 96 ARG A CA 1
ATOM 668 C C . ARG A 1 96 ? 10.100 8.224 -4.789 1.00 91.56 96 ARG A C 1
ATOM 670 O O . ARG A 1 96 ? 11.086 8.945 -4.686 1.00 91.56 96 ARG A O 1
ATOM 677 N N . HIS A 1 97 ? 8.886 8.610 -4.404 1.00 92.69 97 HIS A N 1
ATOM 678 C CA . HIS A 1 97 ? 8.613 9.939 -3.854 1.00 92.69 97 HIS A CA 1
ATOM 679 C C . HIS A 1 97 ? 8.537 9.958 -2.329 1.00 92.69 97 HIS A C 1
ATOM 681 O O . HIS A 1 97 ? 8.617 11.033 -1.744 1.00 92.69 97 HIS A O 1
ATOM 687 N N . GLY A 1 98 ? 8.367 8.796 -1.698 1.00 93.62 98 GLY A N 1
ATOM 688 C CA . GLY A 1 98 ? 8.309 8.636 -0.251 1.00 93.62 98 GLY A CA 1
ATOM 689 C C . GLY A 1 98 ? 9.680 8.528 0.405 1.00 93.62 98 GLY A C 1
ATOM 690 O O . GLY A 1 98 ? 9.804 8.810 1.597 1.00 93.62 98 GLY A O 1
ATOM 691 N N . GLU A 1 99 ? 10.711 8.144 -0.352 1.00 89.69 99 GLU A N 1
ATOM 692 C CA . GLU A 1 99 ? 12.068 8.035 0.174 1.00 89.69 99 GLU A CA 1
ATOM 693 C C . GLU A 1 99 ? 12.548 9.383 0.738 1.00 89.69 99 GLU A C 1
ATOM 695 O O . GLU A 1 99 ? 12.616 10.397 0.045 1.00 89.69 99 GLU A O 1
ATOM 700 N N . GLY A 1 100 ? 12.864 9.396 2.035 1.00 92.00 100 GLY A N 1
ATOM 701 C CA . GLY A 1 100 ? 13.344 10.587 2.737 1.00 92.00 100 GLY A CA 1
ATOM 702 C C . GLY A 1 100 ? 12.259 11.560 3.209 1.00 92.00 100 GLY A C 1
ATOM 703 O O . GLY A 1 100 ? 12.608 12.568 3.827 1.00 92.00 100 GLY A O 1
ATOM 704 N N . LEU A 1 101 ? 10.971 11.279 2.976 1.00 95.75 101 LEU A N 1
ATOM 705 C CA . LEU A 1 101 ? 9.887 12.049 3.589 1.00 95.75 101 LEU A CA 1
ATOM 706 C C . LEU A 1 101 ? 9.782 11.759 5.091 1.00 95.75 101 LEU A C 1
ATOM 708 O O . LEU A 1 101 ? 10.104 10.667 5.566 1.00 95.75 101 LEU A O 1
ATOM 712 N N . ASP A 1 102 ? 9.291 12.744 5.844 1.00 95.56 102 ASP A N 1
ATOM 713 C CA . ASP A 1 102 ? 8.872 12.506 7.220 1.00 95.56 102 ASP A CA 1
ATOM 714 C C . ASP A 1 102 ? 7.622 11.607 7.259 1.00 95.56 102 ASP A C 1
ATOM 716 O O . ASP A 1 102 ? 6.881 11.466 6.281 1.00 95.56 102 ASP A O 1
ATOM 720 N N . THR A 1 103 ? 7.385 10.955 8.400 1.00 92.94 103 THR A N 1
ATOM 721 C CA . THR A 1 103 ? 6.253 10.028 8.532 1.00 92.94 103 THR A CA 1
ATOM 722 C C . THR A 1 103 ? 4.903 10.682 8.194 1.00 92.94 103 THR A C 1
ATOM 724 O O . THR A 1 103 ? 4.136 10.057 7.463 1.00 92.94 103 THR A O 1
ATOM 727 N N . PRO A 1 104 ? 4.575 11.909 8.654 1.00 92.56 104 PRO A N 1
ATOM 728 C CA . PRO A 1 104 ? 3.293 12.530 8.325 1.00 92.56 104 PRO A CA 1
ATOM 729 C C . PRO A 1 104 ? 3.088 12.761 6.823 1.00 92.56 104 PRO A C 1
ATOM 731 O O . PRO A 1 104 ? 2.027 12.419 6.297 1.00 92.56 104 PRO A O 1
ATOM 734 N N . VAL A 1 105 ? 4.084 13.293 6.106 1.00 94.00 105 VAL A N 1
ATOM 735 C CA . VAL A 1 105 ? 3.955 13.541 4.663 1.00 94.00 105 VAL A CA 1
ATOM 736 C C . VAL A 1 105 ? 3.968 12.222 3.884 1.00 94.00 105 VAL A C 1
ATOM 738 O O . VAL A 1 105 ? 3.192 12.070 2.939 1.00 94.00 105 VAL A O 1
ATOM 741 N N . GLY A 1 106 ? 4.755 11.231 4.315 1.00 94.75 106 GLY A N 1
ATOM 742 C CA . GLY A 1 106 ? 4.719 9.875 3.757 1.00 94.75 106 GLY A CA 1
ATOM 743 C C . GLY A 1 106 ? 3.328 9.233 3.854 1.00 94.75 106 GLY A C 1
ATOM 744 O O . GLY A 1 106 ? 2.803 8.734 2.859 1.00 94.75 106 GLY A O 1
ATOM 745 N N . LEU A 1 107 ? 2.664 9.344 5.010 1.00 92.81 107 LEU A N 1
ATOM 746 C CA . LEU A 1 107 ? 1.292 8.852 5.194 1.00 92.81 107 LEU A CA 1
ATOM 747 C C . LEU A 1 107 ? 0.279 9.571 4.291 1.00 92.81 107 LEU A C 1
ATOM 749 O O . LEU A 1 107 ? -0.674 8.949 3.815 1.00 92.81 107 LEU A O 1
ATOM 753 N N . LEU A 1 108 ? 0.468 10.867 4.021 1.00 94.31 108 LEU A N 1
ATOM 754 C CA . LEU A 1 108 ? -0.374 11.606 3.075 1.00 94.31 108 LEU A CA 1
ATOM 755 C C . LEU A 1 108 ? -0.182 11.114 1.634 1.00 94.31 108 LEU A C 1
ATOM 757 O O . LEU A 1 108 ? -1.175 10.940 0.917 1.00 94.31 108 LEU A O 1
ATOM 761 N N . LEU A 1 109 ? 1.060 10.846 1.220 1.00 95.38 109 LEU A N 1
ATOM 762 C CA . LEU A 1 109 ? 1.378 10.262 -0.086 1.00 95.38 109 LEU A CA 1
ATOM 763 C C . LEU A 1 109 ? 0.725 8.880 -0.246 1.00 95.38 109 LEU A C 1
ATOM 765 O O . LEU A 1 109 ? -0.012 8.656 -1.210 1.00 95.38 109 LEU A O 1
ATOM 769 N N . GLU A 1 110 ? 0.906 7.991 0.732 1.00 94.38 110 GLU A N 1
ATOM 770 C CA . GLU A 1 110 ? 0.277 6.664 0.752 1.00 94.38 110 GLU A CA 1
ATOM 771 C C . GLU A 1 110 ? -1.254 6.755 0.725 1.00 94.38 110 GLU A C 1
ATOM 773 O O . GLU A 1 110 ? -1.919 6.070 -0.054 1.00 94.38 110 GLU A O 1
ATOM 778 N N . SER A 1 111 ? -1.837 7.644 1.536 1.00 93.94 111 SER A N 1
ATOM 779 C CA . SER A 1 111 ? -3.285 7.861 1.594 1.00 93.94 111 SER A CA 1
ATOM 780 C C . SER A 1 111 ? -3.846 8.370 0.266 1.00 93.94 111 SER A C 1
ATOM 782 O O . SER A 1 111 ? -4.969 8.005 -0.097 1.00 93.94 111 SER A O 1
ATOM 784 N N . THR A 1 112 ? -3.090 9.209 -0.450 1.00 93.62 112 THR A N 1
ATOM 785 C CA . THR A 1 112 ? -3.453 9.712 -1.783 1.00 93.62 112 THR A CA 1
ATOM 786 C C . THR A 1 112 ? -3.448 8.571 -2.795 1.00 93.62 112 THR A C 1
ATOM 788 O O . THR A 1 112 ? -4.450 8.363 -3.477 1.00 93.62 112 THR A O 1
ATOM 791 N N . ALA A 1 113 ? -2.377 7.771 -2.836 1.00 94.19 113 ALA A N 1
ATOM 792 C CA . ALA A 1 113 ? -2.276 6.607 -3.718 1.00 94.19 113 ALA A CA 1
ATOM 793 C C . ALA A 1 113 ? -3.370 5.561 -3.432 1.00 94.19 113 ALA A C 1
ATOM 795 O O . ALA A 1 113 ? -4.023 5.049 -4.338 1.00 94.19 113 ALA A O 1
ATOM 796 N N . TYR A 1 114 ? -3.650 5.277 -2.160 1.00 89.62 114 TYR A N 1
ATOM 797 C CA . TYR A 1 114 ? -4.725 4.360 -1.785 1.00 89.62 114 TYR A CA 1
ATOM 798 C C . TYR A 1 114 ? -6.110 4.915 -2.162 1.00 89.62 114 TYR A C 1
ATOM 800 O O . TYR A 1 114 ? -7.001 4.170 -2.575 1.00 89.62 114 TYR A O 1
ATOM 808 N N . GLY A 1 115 ? -6.309 6.232 -2.047 1.00 89.25 115 GLY A N 1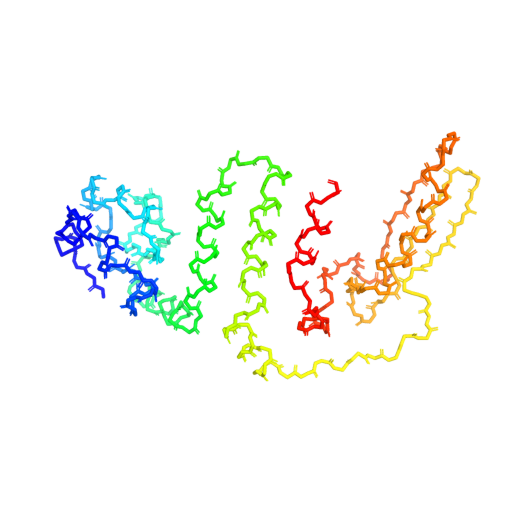
ATOM 809 C CA . GLY A 1 115 ? -7.530 6.914 -2.480 1.00 89.25 115 GLY A CA 1
ATOM 810 C C . GLY A 1 115 ? -7.784 6.787 -3.984 1.00 89.25 115 GLY A C 1
ATOM 811 O O . GLY A 1 115 ? -8.913 6.506 -4.383 1.00 89.25 115 GLY A O 1
ATOM 812 N N . THR A 1 116 ? -6.746 6.927 -4.815 1.00 86.75 116 THR A N 1
ATOM 813 C CA . THR A 1 116 ? -6.875 6.813 -6.279 1.00 86.75 116 THR A CA 1
ATOM 814 C C . THR A 1 116 ? -7.142 5.378 -6.740 1.00 86.75 116 THR A C 1
ATOM 816 O O . THR A 1 116 ? -7.861 5.179 -7.720 1.00 86.75 116 THR A O 1
ATOM 819 N N . LEU A 1 117 ? -6.620 4.371 -6.030 1.00 93.19 117 LEU A N 1
ATOM 820 C CA . LEU A 1 117 ? -6.786 2.959 -6.393 1.00 93.19 117 LEU A CA 1
ATOM 821 C C . LEU A 1 117 ? -8.119 2.344 -5.944 1.00 93.19 117 LEU A C 1
ATOM 823 O O . LEU A 1 117 ? -8.667 1.513 -6.666 1.00 93.19 117 LEU A O 1
ATOM 827 N N . GLN A 1 118 ? -8.660 2.732 -4.784 1.00 91.25 118 GLN A N 1
ATOM 828 C CA . GLN A 1 118 ? -9.857 2.098 -4.197 1.00 91.25 118 GLN A CA 1
ATOM 829 C C . GLN A 1 118 ? -11.133 2.215 -5.041 1.00 91.25 118 GLN A C 1
ATOM 831 O O . GLN A 1 118 ? -12.038 1.401 -4.885 1.00 91.25 118 GLN A O 1
ATOM 836 N N . SER A 1 119 ? -11.220 3.206 -5.928 1.00 87.44 119 SER A N 1
ATOM 837 C CA . SER A 1 119 ? -12.335 3.343 -6.879 1.00 87.44 119 SER A CA 1
ATOM 838 C C . SER A 1 119 ? -12.003 2.784 -8.270 1.00 87.44 119 SER A C 1
ATOM 840 O O . SER A 1 119 ? -12.788 2.935 -9.204 1.00 87.44 119 SER A O 1
ATOM 842 N N . GLY A 1 120 ? -10.817 2.195 -8.446 1.00 90.81 120 GLY A N 1
ATOM 843 C CA . GLY A 1 120 ? -10.304 1.733 -9.730 1.00 90.81 120 GLY A CA 1
ATOM 844 C C . GLY A 1 120 ? -10.783 0.334 -10.127 1.00 90.81 120 GLY A C 1
ATOM 845 O O . GLY A 1 120 ? -11.131 -0.499 -9.291 1.00 90.81 120 GLY A O 1
ATOM 846 N N . ALA A 1 121 ? -10.726 0.050 -11.432 1.00 92.44 121 ALA A N 1
ATOM 847 C CA . ALA A 1 121 ? -11.127 -1.239 -12.003 1.00 92.44 121 ALA A CA 1
ATOM 848 C C . ALA A 1 121 ? -10.295 -2.427 -11.480 1.00 92.44 121 ALA A C 1
ATOM 850 O O . ALA A 1 121 ? -10.838 -3.507 -11.274 1.00 92.44 121 ALA A O 1
ATOM 851 N N . GLU A 1 122 ? -8.997 -2.230 -11.227 1.00 94.25 122 GLU A N 1
ATOM 852 C CA . GLU A 1 122 ? -8.122 -3.279 -10.678 1.00 94.25 122 GLU A CA 1
ATOM 853 C C . GLU A 1 122 ? -8.547 -3.689 -9.266 1.00 94.25 122 GLU A C 1
ATOM 855 O O . GLU A 1 122 ? -8.623 -4.879 -8.965 1.00 94.25 122 GLU A O 1
ATOM 860 N N . PHE A 1 123 ? -8.899 -2.718 -8.418 1.00 93.06 123 PHE A N 1
ATOM 861 C CA . PHE A 1 123 ? -9.402 -3.002 -7.078 1.00 93.06 123 PHE A CA 1
ATOM 862 C C . PHE A 1 123 ? -10.768 -3.694 -7.118 1.00 93.06 123 PHE A C 1
ATOM 864 O O . PHE A 1 123 ? -10.981 -4.656 -6.381 1.00 93.06 123 PHE A O 1
ATOM 871 N N . ALA A 1 124 ? -11.669 -3.255 -8.004 1.00 91.62 124 ALA A N 1
ATOM 872 C CA . ALA A 1 124 ? -12.966 -3.903 -8.203 1.00 91.62 124 ALA A CA 1
ATOM 873 C C . ALA A 1 124 ? -12.810 -5.370 -8.647 1.00 91.62 124 ALA A C 1
ATOM 875 O O . ALA A 1 124 ? -13.366 -6.264 -8.013 1.00 91.62 124 ALA A O 1
ATOM 876 N N . SER A 1 125 ? -11.977 -5.626 -9.661 1.00 93.06 125 SER A N 1
ATOM 877 C CA . SER A 1 125 ? -11.667 -6.977 -10.152 1.00 93.06 125 SER A CA 1
ATOM 878 C C . SER A 1 125 ? -11.052 -7.860 -9.058 1.00 93.06 125 SER A C 1
ATOM 880 O O . SER A 1 125 ? -11.489 -8.990 -8.825 1.00 93.06 125 SER A O 1
ATOM 882 N N . TRP A 1 126 ? -10.088 -7.324 -8.301 1.00 91.94 126 TRP A N 1
ATOM 883 C CA . TRP A 1 126 ? -9.497 -8.022 -7.159 1.00 91.94 126 TRP A CA 1
ATOM 884 C C . TRP A 1 126 ? -10.538 -8.365 -6.080 1.00 91.94 126 TRP A C 1
ATOM 886 O O . TRP A 1 126 ? -10.517 -9.464 -5.516 1.00 91.94 126 TRP A O 1
ATOM 896 N N . LEU A 1 127 ? -11.466 -7.445 -5.795 1.00 90.25 127 LEU A N 1
ATOM 897 C CA . LEU A 1 127 ? -12.522 -7.636 -4.804 1.00 90.25 127 LEU A CA 1
ATOM 898 C C . LEU A 1 127 ? -13.531 -8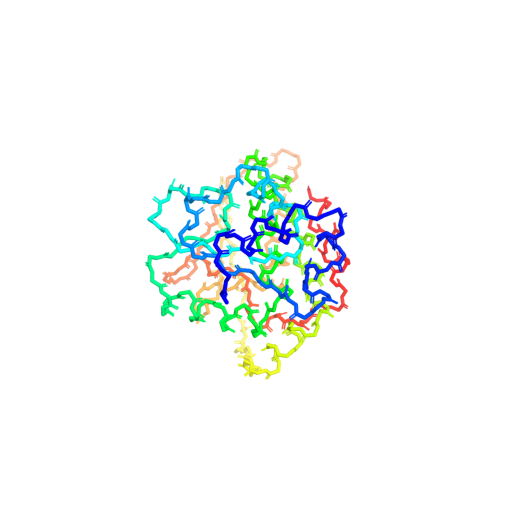.714 -5.224 1.00 90.25 127 LEU A C 1
ATOM 900 O O . LEU A 1 127 ? -13.984 -9.482 -4.372 1.00 90.25 127 LEU A O 1
ATOM 904 N N . GLU A 1 128 ? -13.848 -8.798 -6.514 1.00 90.25 128 GLU A N 1
ATOM 905 C CA . GLU A 1 128 ? -14.686 -9.858 -7.080 1.00 90.25 128 GLU A CA 1
ATOM 906 C C . GLU A 1 128 ? -13.987 -11.225 -7.009 1.00 90.25 128 GLU A C 1
ATOM 908 O O . GLU A 1 128 ? -14.584 -12.205 -6.556 1.00 90.25 128 GLU A O 1
ATOM 913 N N . GLY A 1 129 ? -12.701 -11.290 -7.376 1.00 89.31 129 GLY A N 1
ATOM 914 C CA . GLY A 1 129 ? -11.938 -12.541 -7.457 1.00 89.31 129 GLY A CA 1
ATOM 915 C C . GLY A 1 129 ? -11.573 -13.179 -6.110 1.00 89.31 129 GLY A C 1
ATOM 916 O O . GLY A 1 129 ? -11.477 -14.401 -6.009 1.00 89.31 129 GLY A O 1
ATOM 917 N N . ARG A 1 130 ? -11.393 -12.389 -5.044 1.00 82.75 130 ARG A N 1
ATOM 918 C CA . ARG A 1 130 ? -10.974 -12.897 -3.716 1.00 82.75 130 ARG A CA 1
ATOM 919 C C . ARG A 1 130 ? -12.069 -13.623 -2.922 1.00 82.75 130 ARG A C 1
ATOM 921 O O . ARG A 1 130 ? -11.757 -14.261 -1.915 1.00 82.75 130 ARG A O 1
ATOM 928 N N . GLY A 1 131 ? -13.335 -13.490 -3.329 1.00 71.31 131 GLY A N 1
ATOM 929 C CA . GLY A 1 131 ? -14.503 -13.982 -2.595 1.00 71.31 131 GLY A CA 1
ATOM 930 C C . GLY A 1 131 ? -14.841 -13.160 -1.338 1.00 71.31 131 GLY A C 1
ATOM 931 O O . GLY A 1 131 ? -13.982 -12.561 -0.684 1.00 71.31 131 GLY A O 1
ATOM 932 N N . ARG A 1 132 ? -16.127 -13.119 -0.960 1.00 67.94 132 ARG A N 1
ATOM 933 C CA . ARG A 1 132 ? -16.571 -12.360 0.220 1.00 67.94 132 ARG A CA 1
ATOM 934 C C . ARG A 1 132 ? -16.178 -13.083 1.510 1.00 67.94 132 ARG A C 1
ATOM 936 O O . ARG A 1 132 ? -16.697 -14.157 1.805 1.00 67.94 132 ARG A O 1
ATOM 943 N N . ARG A 1 133 ? -15.312 -12.467 2.323 1.00 75.06 133 ARG A N 1
ATOM 944 C CA . ARG A 1 133 ? -15.043 -12.942 3.690 1.00 75.06 133 ARG A CA 1
ATOM 945 C C . ARG A 1 133 ? -16.271 -12.691 4.562 1.00 75.06 133 ARG A C 1
ATOM 947 O O . ARG A 1 133 ? -16.670 -11.546 4.764 1.00 75.06 133 ARG A O 1
ATOM 954 N N . VAL A 1 134 ? -16.877 -13.763 5.065 1.00 71.38 134 VAL A N 1
ATOM 955 C CA . VAL A 1 134 ? -17.982 -13.680 6.027 1.00 71.38 134 VAL A CA 1
ATOM 956 C C . VAL A 1 134 ? -17.399 -13.320 7.387 1.00 71.38 134 VAL A C 1
ATOM 958 O O . VAL A 1 134 ? -16.534 -14.031 7.901 1.00 71.38 134 VAL A O 1
ATOM 961 N N . ARG A 1 135 ? -17.864 -12.212 7.969 1.00 75.25 135 ARG A N 1
ATOM 962 C CA . ARG A 1 135 ? -17.520 -11.867 9.348 1.00 75.25 135 ARG A CA 1
ATOM 963 C C . ARG A 1 135 ? -18.267 -12.808 10.296 1.00 75.25 135 ARG A C 1
ATOM 965 O O . ARG A 1 135 ? -19.486 -12.934 10.158 1.00 75.25 135 ARG A O 1
ATOM 972 N N . PRO A 1 136 ? -17.579 -13.473 11.237 1.00 79.44 136 PRO A N 1
ATOM 973 C CA . PRO A 1 136 ? -18.272 -14.167 12.310 1.00 79.44 136 PRO A CA 1
ATOM 974 C C . PRO A 1 136 ? -19.060 -13.153 13.149 1.00 79.44 136 PRO A C 1
ATOM 976 O O . PRO A 1 136 ? -18.694 -11.981 13.221 1.00 79.44 136 PRO A O 1
ATOM 979 N N . ALA A 1 137 ? -20.143 -13.601 13.781 1.00 77.56 137 ALA A N 1
ATOM 980 C CA . ALA A 1 137 ? -20.856 -12.770 14.742 1.00 77.56 137 ALA A CA 1
ATOM 981 C C . ALA A 1 137 ? -19.941 -12.450 15.936 1.00 77.56 137 ALA A C 1
ATOM 983 O O . ALA A 1 137 ? -19.303 -13.345 16.497 1.00 77.56 137 ALA A O 1
ATOM 984 N N . GLU A 1 138 ? -19.894 -11.179 16.321 1.00 77.56 138 GLU A N 1
ATOM 985 C CA . GLU A 1 138 ? -19.078 -10.664 17.422 1.00 77.56 138 GLU A CA 1
ATOM 986 C C . GLU A 1 138 ? -20.013 -10.253 18.551 1.00 77.56 138 GLU A C 1
ATOM 988 O O . GLU A 1 138 ? -20.578 -9.166 18.544 1.00 77.56 138 GLU A O 1
ATOM 993 N N . ALA A 1 139 ? -20.253 -11.184 19.475 1.00 83.12 139 ALA A N 1
ATOM 994 C CA . ALA A 1 139 ? -21.149 -10.963 20.610 1.00 83.12 139 ALA A CA 1
ATOM 995 C C . ALA A 1 139 ? -20.492 -10.141 21.732 1.00 83.12 139 ALA A C 1
ATOM 997 O O . ALA A 1 139 ? -21.189 -9.555 22.555 1.00 83.12 139 ALA A O 1
ATOM 998 N N . GLU A 1 140 ? -19.160 -10.122 21.773 1.00 92.69 140 GLU A N 1
ATOM 999 C CA . GLU A 1 140 ? -18.385 -9.388 22.766 1.00 92.69 140 GLU A CA 1
ATOM 1000 C C . GLU A 1 140 ? -17.952 -8.016 22.230 1.00 92.69 140 GLU A C 1
ATOM 1002 O O . GLU A 1 140 ? -17.774 -7.859 21.017 1.00 92.69 140 GLU A O 1
ATOM 1007 N N . PRO A 1 141 ? -17.732 -7.023 23.112 1.00 95.81 141 PRO A N 1
ATOM 1008 C CA . PRO A 1 141 ? -17.164 -5.743 22.713 1.00 95.81 141 PRO A CA 1
ATOM 1009 C C . PRO A 1 141 ? -15.806 -5.932 22.017 1.00 95.81 141 PRO A C 1
ATOM 1011 O O . PRO A 1 141 ? -14.982 -6.705 22.512 1.00 95.81 141 PRO A O 1
ATOM 1014 N N . PRO A 1 142 ? -15.521 -5.205 20.917 1.00 96.38 142 PRO A N 1
ATOM 1015 C CA . PRO A 1 142 ? -14.245 -5.309 20.205 1.00 96.38 142 PRO A CA 1
ATOM 1016 C C . PRO A 1 142 ? -13.075 -4.689 20.982 1.00 96.38 142 PRO A C 1
ATOM 1018 O O . PRO A 1 142 ? -11.920 -4.896 20.610 1.00 96.38 142 PRO A O 1
ATOM 1021 N N . VAL A 1 143 ? -13.365 -3.936 22.047 1.00 98.25 143 VAL A N 1
ATOM 1022 C CA . VAL A 1 143 ? -12.398 -3.373 22.992 1.00 98.25 143 VAL A CA 1
ATOM 1023 C C . VAL A 1 143 ? -12.927 -3.605 24.404 1.00 98.25 143 VAL A C 1
ATOM 1025 O O . VAL A 1 143 ? -14.062 -3.235 24.701 1.00 98.25 143 VAL A O 1
ATOM 1028 N N . LEU A 1 144 ? -12.111 -4.203 25.269 1.00 98.12 144 LEU A N 1
ATOM 1029 C CA . LEU A 1 144 ? -12.371 -4.283 26.707 1.00 98.12 144 LEU A CA 1
ATOM 1030 C C . LEU A 1 144 ? -11.660 -3.126 27.408 1.00 98.12 144 LEU A C 1
ATOM 1032 O O . LEU A 1 144 ? -10.535 -2.786 27.036 1.00 98.12 144 LEU A O 1
ATOM 1036 N N . VAL A 1 145 ? -12.312 -2.544 28.411 1.00 97.62 145 VAL A N 1
ATOM 1037 C CA . VAL A 1 145 ? -11.805 -1.395 29.169 1.00 97.62 145 VAL A CA 1
ATOM 1038 C C . VAL A 1 145 ? -11.762 -1.762 30.645 1.00 97.62 145 VAL A C 1
ATOM 1040 O O . VAL A 1 145 ? -12.790 -2.099 31.229 1.00 97.62 145 VAL A O 1
ATOM 1043 N N . GLU A 1 146 ? -10.581 -1.661 31.241 1.00 96.94 146 GLU A N 1
ATOM 1044 C CA . GLU A 1 146 ? -10.361 -1.789 32.681 1.00 96.94 146 GLU A CA 1
ATOM 1045 C C . GLU A 1 146 ? -9.686 -0.502 33.156 1.00 96.94 146 GLU A C 1
ATOM 1047 O O . GLU A 1 146 ? -8.672 -0.089 32.594 1.00 96.94 146 GLU A O 1
ATOM 1052 N N . ALA A 1 147 ? -10.270 0.170 34.146 1.00 92.62 147 ALA A N 1
ATOM 1053 C CA . ALA A 1 147 ? -9.750 1.427 34.668 1.00 92.62 147 ALA A CA 1
ATOM 1054 C C . ALA A 1 147 ? -9.399 1.264 36.147 1.00 92.62 147 ALA A C 1
ATOM 1056 O O . ALA A 1 147 ? -10.282 1.001 36.962 1.00 92.62 147 ALA A O 1
ATOM 1057 N N . ASP A 1 148 ? -8.121 1.463 36.452 1.00 88.00 148 ASP A N 1
ATOM 1058 C CA . ASP A 1 148 ? -7.584 1.627 37.799 1.00 88.00 148 ASP A CA 1
ATOM 1059 C C . ASP A 1 148 ? -7.280 3.119 38.047 1.00 88.00 148 ASP A C 1
ATOM 1061 O O . ASP A 1 148 ? -7.414 3.950 37.139 1.00 88.00 148 ASP A O 1
ATOM 1065 N N . ASP A 1 149 ? -6.861 3.471 39.267 1.00 85.56 149 ASP A N 1
ATOM 1066 C CA . ASP A 1 149 ? -6.627 4.870 39.666 1.00 85.56 149 ASP A CA 1
ATOM 1067 C C . ASP A 1 149 ? -5.620 5.592 38.745 1.00 85.56 149 ASP A C 1
ATOM 1069 O O . ASP A 1 149 ? -5.881 6.712 38.305 1.00 85.56 149 ASP A O 1
ATOM 1073 N N . ASP A 1 150 ? -4.517 4.926 38.380 1.00 93.12 150 ASP A N 1
ATOM 1074 C CA . ASP A 1 150 ? -3.420 5.528 37.604 1.00 93.12 150 ASP A CA 1
ATOM 1075 C C . ASP A 1 150 ? -3.319 5.029 36.150 1.00 93.12 150 ASP A C 1
ATOM 1077 O O . ASP A 1 150 ? -2.602 5.619 35.335 1.00 93.12 150 ASP A O 1
ATOM 1081 N N . ILE A 1 151 ? -3.994 3.925 35.806 1.00 95.62 151 ILE A N 1
ATOM 1082 C CA . ILE A 1 151 ? -3.834 3.234 34.517 1.00 95.62 151 ILE A CA 1
ATOM 1083 C C . ILE A 1 151 ? -5.196 2.839 33.949 1.00 95.62 151 ILE A C 1
ATOM 1085 O O . ILE A 1 151 ? -6.014 2.223 34.625 1.00 95.62 151 ILE A O 1
ATOM 1089 N N . VAL A 1 152 ? -5.404 3.116 32.662 1.00 97.19 152 VAL A N 1
ATOM 1090 C CA . VAL A 1 152 ? -6.509 2.566 31.873 1.00 97.19 152 VAL A CA 1
ATOM 1091 C C . VAL A 1 152 ? -5.960 1.528 30.903 1.00 97.19 152 VAL A C 1
ATOM 1093 O O . VAL A 1 152 ? -5.168 1.834 30.008 1.00 97.19 152 VAL A O 1
ATOM 1096 N N . ARG A 1 153 ? -6.383 0.278 31.071 1.00 97.88 153 ARG A N 1
ATOM 1097 C CA . ARG A 1 153 ? -6.041 -0.830 30.186 1.00 97.88 153 ARG A CA 1
ATOM 1098 C C . ARG A 1 153 ? -7.125 -0.999 29.129 1.00 97.88 153 ARG A C 1
ATOM 1100 O O . ARG A 1 153 ? -8.292 -1.222 29.439 1.00 97.88 153 ARG A O 1
ATOM 1107 N N . LEU A 1 154 ? -6.710 -0.934 27.870 1.00 98.38 154 LEU A N 1
ATOM 1108 C CA . LEU A 1 154 ? -7.543 -1.181 26.700 1.00 98.38 154 LEU A CA 1
ATOM 1109 C C . LEU A 1 154 ? -7.079 -2.476 26.035 1.00 98.38 154 LEU A C 1
ATOM 1111 O O . LEU A 1 154 ? -5.903 -2.614 25.699 1.00 98.38 154 LEU A O 1
ATOM 1115 N N . THR A 1 155 ? -7.987 -3.425 25.825 1.00 98.56 155 THR A N 1
ATOM 1116 C CA . THR A 1 155 ? -7.659 -4.713 25.195 1.00 98.56 155 THR A CA 1
ATOM 1117 C C . THR A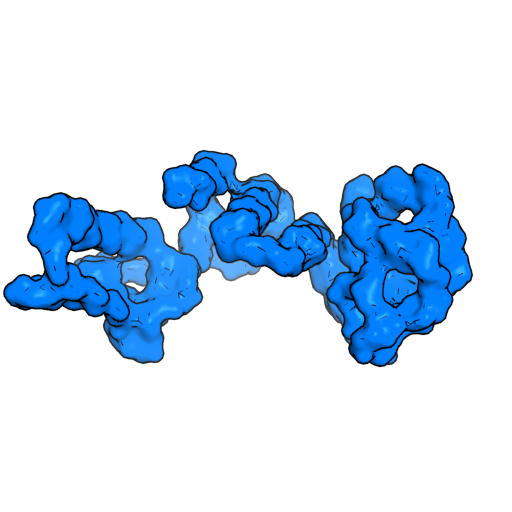 1 155 ? -8.439 -4.894 23.899 1.00 98.56 155 THR A C 1
ATOM 1119 O O . THR A 1 155 ? -9.664 -4.978 23.931 1.00 98.56 155 THR A O 1
ATOM 1122 N N . LEU A 1 156 ? -7.746 -5.006 22.762 1.00 98.56 156 LEU A N 1
ATOM 1123 C CA . LEU A 1 156 ? -8.350 -5.366 21.477 1.00 98.56 156 LEU A CA 1
ATOM 1124 C C . LEU A 1 156 ? -8.885 -6.801 21.561 1.00 98.56 156 LEU A C 1
ATOM 1126 O O . LEU A 1 156 ? -8.120 -7.732 21.803 1.00 98.56 156 LEU A O 1
ATOM 1130 N N . ASN A 1 157 ? -10.189 -6.990 21.378 1.00 97.56 157 ASN A N 1
ATOM 1131 C CA . ASN A 1 157 ? -10.883 -8.233 21.716 1.00 97.56 157 ASN A CA 1
ATOM 1132 C C . ASN A 1 157 ? -11.554 -8.884 20.500 1.00 97.56 157 ASN A C 1
ATOM 1134 O O . ASN A 1 157 ? -12.762 -9.099 20.450 1.00 97.56 157 ASN A O 1
ATOM 1138 N N . ARG A 1 158 ? -10.746 -9.223 19.491 1.00 95.31 158 ARG A N 1
ATOM 1139 C CA . ARG A 1 158 ? -11.155 -10.078 18.363 1.00 95.31 158 ARG A CA 1
ATOM 1140 C C . ARG A 1 158 ? -10.116 -11.190 18.138 1.00 95.31 158 ARG A C 1
ATOM 1142 O O . ARG A 1 158 ? -9.587 -11.323 17.028 1.00 95.31 158 ARG A O 1
ATOM 1149 N N . PRO A 1 159 ? -9.804 -12.024 19.152 1.00 95.00 159 PRO A N 1
ATOM 1150 C CA . PRO A 1 159 ? -8.664 -12.948 19.111 1.00 95.00 159 PRO A CA 1
ATOM 1151 C C . PRO A 1 159 ? -8.752 -13.968 17.966 1.00 95.00 159 PRO A C 1
ATOM 1153 O O . PRO A 1 159 ? -7.744 -14.295 17.341 1.00 95.00 159 PRO A O 1
ATOM 1156 N N . ARG A 1 160 ? -9.968 -14.414 17.612 1.00 92.44 160 ARG A N 1
ATOM 1157 C CA . ARG A 1 160 ? -10.210 -15.340 16.485 1.00 92.44 160 ARG A CA 1
ATOM 1158 C C . ARG A 1 160 ? -9.816 -14.762 15.124 1.00 92.44 160 ARG A C 1
ATOM 1160 O O . ARG A 1 160 ? -9.590 -15.516 14.184 1.00 92.44 160 ARG A O 1
ATOM 1167 N N . LEU A 1 161 ? -9.728 -13.438 15.025 1.00 92.69 161 LEU A N 1
ATOM 1168 C CA . LEU A 1 161 ? -9.334 -12.703 13.827 1.00 92.69 161 LEU A CA 1
ATOM 1169 C C . LEU A 1 161 ? -7.972 -12.021 14.007 1.00 92.69 161 LEU A C 1
ATOM 1171 O O . LEU A 1 161 ? -7.665 -11.088 13.273 1.00 92.69 161 LEU A O 1
ATOM 1175 N N . ARG A 1 162 ? -7.165 -12.459 14.989 1.00 95.62 162 ARG A N 1
ATOM 1176 C CA . ARG A 1 162 ? -5.882 -11.830 15.357 1.00 95.62 162 ARG A CA 1
ATOM 1177 C C . ARG A 1 162 ? -6.015 -10.321 15.587 1.00 95.62 162 ARG A C 1
ATOM 1179 O O . ARG A 1 162 ? -5.133 -9.552 15.213 1.00 95.62 162 ARG A O 1
ATOM 1186 N N . ASN A 1 163 ? -7.139 -9.920 16.180 1.00 96.88 163 ASN A N 1
ATOM 1187 C CA . ASN A 1 163 ? -7.471 -8.530 16.470 1.00 96.88 163 ASN A CA 1
ATOM 1188 C C . ASN A 1 163 ? -7.445 -7.635 15.223 1.00 96.88 163 ASN A C 1
ATOM 1190 O O . ASN A 1 163 ? -6.955 -6.513 15.277 1.00 96.88 163 ASN A O 1
ATOM 1194 N N . ALA A 1 164 ? -7.966 -8.139 14.097 1.00 95.44 164 ALA A N 1
ATOM 1195 C CA . ALA A 1 164 ? -8.181 -7.338 12.897 1.00 95.44 164 ALA A CA 1
ATOM 1196 C C . ALA A 1 164 ? -8.929 -6.037 13.237 1.00 95.44 164 ALA A C 1
ATOM 1198 O O . ALA A 1 164 ? -9.949 -6.052 13.933 1.00 95.44 164 ALA A O 1
ATOM 1199 N N . PHE A 1 165 ? -8.422 -4.914 12.743 1.00 95.81 165 PHE A N 1
ATOM 1200 C CA . PHE A 1 165 ? -8.887 -3.580 13.100 1.00 95.81 165 PHE A CA 1
ATOM 1201 C C . PHE A 1 165 ? -10.087 -3.187 12.229 1.00 95.81 165 PHE A C 1
ATOM 1203 O O . PHE A 1 165 ? -9.918 -2.796 11.074 1.00 95.81 165 PHE A O 1
ATOM 1210 N N . SER A 1 166 ? -11.301 -3.351 12.763 1.00 93.50 166 SER A N 1
ATOM 1211 C CA . SER A 1 166 ? -12.557 -2.974 12.097 1.00 93.50 166 SER A CA 1
ATOM 1212 C C . SER A 1 166 ? -13.000 -1.554 12.438 1.00 93.50 166 SER A C 1
ATOM 1214 O O . SER A 1 166 ? -12.542 -0.954 13.415 1.00 93.50 166 SER A O 1
ATOM 1216 N N . ALA A 1 167 ? -13.987 -1.054 11.693 1.00 91.56 167 ALA A N 1
ATOM 1217 C CA . ALA A 1 167 ? -14.712 0.166 12.025 1.00 91.56 167 ALA A CA 1
ATOM 1218 C C . ALA A 1 167 ? -15.265 0.143 13.462 1.00 91.56 167 ALA A C 1
ATOM 1220 O O . ALA A 1 167 ? -15.035 1.084 14.212 1.00 91.56 167 ALA A O 1
ATOM 1221 N N . ALA A 1 168 ? -15.895 -0.959 13.886 1.00 93.50 168 ALA A N 1
ATOM 1222 C CA . ALA A 1 168 ? -16.438 -1.089 15.241 1.00 93.50 168 ALA A CA 1
ATOM 1223 C C . ALA A 1 168 ? -15.353 -1.017 16.332 1.00 93.50 168 ALA A C 1
ATOM 1225 O O . ALA A 1 168 ? -15.577 -0.440 17.393 1.00 93.50 168 ALA A O 1
ATOM 1226 N N . MET A 1 169 ? -14.166 -1.582 16.077 1.00 96.31 169 MET A N 1
ATOM 1227 C CA . MET A 1 169 ? -13.031 -1.497 17.001 1.00 96.31 169 MET A CA 1
ATOM 1228 C C . MET A 1 169 ? -12.482 -0.072 17.090 1.00 96.31 169 MET A C 1
ATOM 1230 O O . MET A 1 169 ? -12.216 0.407 18.190 1.00 96.31 169 MET A O 1
ATOM 1234 N N . ARG A 1 170 ? -12.349 0.619 15.951 1.00 95.31 170 ARG A N 1
ATOM 1235 C CA . ARG A 1 170 ? -11.953 2.032 15.910 1.00 95.31 170 ARG A CA 1
ATOM 1236 C C . ARG A 1 170 ? -12.927 2.895 16.709 1.00 95.31 170 ARG A C 1
ATOM 1238 O O . ARG A 1 170 ? -12.486 3.684 17.537 1.00 95.31 170 ARG A O 1
ATOM 1245 N N . ASP A 1 171 ? -14.226 2.729 16.479 1.00 95.25 171 ASP A N 1
ATOM 1246 C CA . ASP A 1 171 ? -15.257 3.521 17.148 1.00 95.25 171 ASP A CA 1
ATOM 1247 C C . ASP A 1 171 ? -15.236 3.252 18.668 1.00 95.25 171 ASP A C 1
ATOM 1249 O O . ASP A 1 171 ? -15.241 4.191 19.460 1.00 95.25 171 ASP A O 1
ATOM 1253 N N . ALA A 1 172 ? -15.079 1.990 19.090 1.00 97.06 172 ALA A N 1
ATOM 1254 C CA . ALA A 1 172 ? -14.933 1.630 20.502 1.00 97.06 172 ALA A CA 1
ATOM 1255 C C . ALA A 1 172 ? -13.661 2.209 21.156 1.00 97.06 172 ALA A C 1
ATOM 1257 O O . ALA A 1 172 ? -13.716 2.654 22.302 1.00 97.06 172 ALA A O 1
ATOM 1258 N N . LEU A 1 173 ? -12.526 2.244 20.444 1.00 97.50 173 LEU A N 1
ATOM 1259 C CA . LEU A 1 173 ? -11.303 2.898 20.930 1.00 97.50 173 LEU A CA 1
ATOM 1260 C C . LEU A 1 173 ? -11.497 4.406 21.091 1.00 97.50 173 LEU A C 1
ATOM 1262 O O . LEU A 1 173 ? -11.068 4.962 22.098 1.00 97.50 173 LEU A O 1
ATOM 1266 N N . VAL A 1 174 ? -12.150 5.067 20.130 1.00 95.44 174 VAL A N 1
ATOM 1267 C CA . VAL A 1 174 ? -12.453 6.504 20.217 1.00 95.44 174 VAL A CA 1
ATOM 1268 C C . VAL A 1 174 ? -13.326 6.794 21.435 1.00 95.44 174 VAL A C 1
ATOM 1270 O O . VAL A 1 174 ? -13.014 7.710 22.192 1.00 95.44 174 VAL A O 1
ATOM 1273 N N . GLU A 1 175 ? -14.383 6.012 21.660 1.00 96.19 175 GLU A N 1
ATOM 1274 C CA . GLU A 1 175 ? -15.243 6.178 22.838 1.00 96.19 175 GLU A CA 1
ATOM 1275 C C . GLU A 1 175 ? -14.487 5.931 24.153 1.00 96.19 175 GLU A C 1
ATOM 1277 O O . GLU A 1 175 ? -14.682 6.675 25.112 1.00 96.19 175 GLU A O 1
ATOM 1282 N N . ALA A 1 176 ? -13.581 4.948 24.199 1.00 95.75 176 ALA A N 1
ATOM 1283 C CA . ALA A 1 176 ? -12.782 4.660 25.390 1.00 95.75 176 ALA A CA 1
ATOM 1284 C C . ALA A 1 176 ? -11.706 5.725 25.679 1.00 95.75 176 ALA A C 1
ATOM 1286 O O . ALA A 1 176 ? -11.441 6.036 26.839 1.00 95.75 176 ALA A O 1
ATOM 1287 N N . LEU A 1 177 ? -11.087 6.291 24.638 1.00 95.44 177 LEU A N 1
ATOM 1288 C CA . LEU A 1 177 ? -9.998 7.267 24.761 1.00 95.44 177 LEU A CA 1
ATOM 1289 C C . LEU A 1 177 ? -10.497 8.705 24.942 1.00 95.44 177 LEU A C 1
ATOM 1291 O O . LEU A 1 177 ? -9.805 9.508 25.564 1.00 95.44 177 LEU A O 1
ATOM 1295 N N . ARG A 1 178 ? -11.685 9.052 24.428 1.00 94.62 178 ARG A N 1
ATOM 1296 C CA . ARG A 1 178 ? -12.215 10.427 24.471 1.00 94.62 178 ARG A CA 1
ATOM 1297 C C . ARG A 1 178 ? -12.245 11.029 25.886 1.00 94.62 178 ARG A C 1
ATOM 1299 O O . ARG A 1 178 ? -11.818 12.175 26.015 1.00 94.62 178 ARG A O 1
ATOM 1306 N N . PRO A 1 179 ? -12.695 10.324 26.944 1.00 92.31 179 PRO A N 1
ATOM 1307 C CA . PRO A 1 179 ? -12.671 10.869 28.302 1.00 92.31 179 PRO A CA 1
ATOM 1308 C C . PRO A 1 179 ? -11.253 11.145 28.822 1.00 92.31 179 PRO A C 1
ATOM 1310 O O . PRO A 1 179 ? -11.072 12.078 29.594 1.00 92.31 179 PRO A O 1
ATOM 1313 N N . LEU A 1 180 ? -10.259 10.370 28.370 1.00 92.00 180 LEU A N 1
ATOM 1314 C CA . LEU A 1 180 ? -8.857 10.476 28.802 1.00 92.00 180 LEU A CA 1
ATOM 1315 C C . LEU A 1 180 ? -8.126 11.663 28.169 1.00 92.00 180 LEU A C 1
ATOM 1317 O O . LEU A 1 180 ? -7.065 12.060 28.634 1.00 92.00 180 LEU A O 1
ATOM 1321 N N . ALA A 1 181 ? -8.689 12.245 27.109 1.00 91.19 181 ALA A N 1
ATOM 1322 C CA . ALA A 1 181 ? -8.167 13.456 26.483 1.00 91.19 181 ALA A CA 1
ATOM 1323 C C . ALA A 1 181 ? -8.603 14.745 27.213 1.00 91.19 181 ALA A C 1
ATOM 1325 O O . ALA A 1 181 ? -8.270 15.847 26.770 1.00 91.19 181 ALA A O 1
ATOM 1326 N N . ALA A 1 182 ? -9.379 14.638 28.299 1.00 91.12 182 ALA A N 1
ATOM 1327 C CA . ALA A 1 182 ? -9.827 15.792 29.067 1.00 91.12 182 ALA A CA 1
ATOM 1328 C C . ALA A 1 182 ? -8.640 16.501 29.758 1.00 91.12 182 ALA A C 1
ATOM 1330 O O . ALA A 1 182 ? -7.759 15.834 30.306 1.00 91.12 182 ALA A O 1
ATOM 1331 N N . PRO A 1 183 ? -8.608 17.849 29.792 1.00 92.38 183 PRO A N 1
ATOM 1332 C CA . PRO A 1 183 ? -7.558 18.581 30.494 1.00 92.38 183 PRO A CA 1
ATOM 1333 C C . PRO A 1 183 ? -7.449 18.150 31.962 1.00 92.38 183 PRO A C 1
ATOM 1335 O O . PRO A 1 183 ? -8.425 18.225 32.706 1.00 92.38 183 PRO A O 1
ATOM 1338 N N . GLY A 1 184 ? -6.250 17.742 32.378 1.00 88.12 184 GLY A N 1
ATOM 1339 C CA . GLY A 1 184 ? -5.968 17.317 33.751 1.00 88.12 184 GLY A CA 1
ATOM 1340 C C . GLY A 1 184 ? -6.090 15.813 34.010 1.00 88.12 184 GLY A C 1
ATOM 1341 O O . GLY A 1 184 ? -5.765 15.392 35.117 1.00 88.12 184 GLY A O 1
ATOM 1342 N N . ASP A 1 185 ? -6.495 15.002 33.027 1.00 88.88 185 ASP A N 1
ATOM 1343 C CA . ASP A 1 185 ? -6.350 13.545 33.118 1.00 88.88 185 ASP A CA 1
ATOM 1344 C C . ASP A 1 185 ? -4.891 13.153 32.827 1.00 88.88 185 ASP A C 1
ATOM 1346 O O . ASP A 1 185 ? -4.340 13.485 31.777 1.00 88.88 185 ASP A O 1
ATOM 1350 N N . SER A 1 186 ? -4.241 12.494 33.787 1.00 89.81 186 SER A N 1
ATOM 1351 C CA . SER A 1 186 ? -2.834 12.077 33.705 1.00 89.81 186 SER A CA 1
ATOM 1352 C C . SER A 1 186 ? -2.653 10.562 33.751 1.00 89.81 186 SER A C 1
ATOM 1354 O O . SER A 1 186 ? -1.532 10.087 33.952 1.00 89.81 186 SER A O 1
ATOM 1356 N N . ARG A 1 187 ? -3.742 9.795 33.621 1.00 93.50 187 ARG A N 1
ATOM 1357 C CA . ARG A 1 187 ? -3.682 8.333 33.679 1.00 93.50 187 ARG A CA 1
ATOM 1358 C C . ARG A 1 187 ? -2.933 7.777 32.476 1.00 93.50 187 ARG A C 1
ATOM 1360 O O . ARG A 1 187 ? -3.067 8.256 31.351 1.00 93.50 187 ARG A O 1
ATOM 1367 N N . GLN A 1 188 ? -2.146 6.733 32.708 1.00 95.00 188 GLN A N 1
ATOM 1368 C CA . GLN A 1 188 ? -1.435 6.042 31.638 1.00 95.00 188 GLN A CA 1
ATOM 1369 C C . GLN A 1 188 ? -2.395 5.132 30.870 1.00 95.00 188 GLN A C 1
ATOM 1371 O O . GLN A 1 188 ? -3.268 4.502 31.462 1.00 95.00 188 GLN A O 1
ATOM 1376 N N . VAL A 1 189 ? -2.204 5.009 29.556 1.00 96.56 189 VAL A N 1
ATOM 1377 C CA . VAL A 1 189 ? -2.972 4.071 28.728 1.00 96.56 189 VAL A CA 1
ATOM 1378 C C . VAL A 1 189 ? -2.105 2.875 28.367 1.00 96.56 189 VAL A C 1
ATOM 1380 O O . VAL A 1 189 ? -1.068 3.023 27.720 1.00 96.56 189 VAL A O 1
ATOM 1383 N N . LEU A 1 190 ? -2.558 1.678 28.736 1.00 96.94 190 LEU A N 1
ATOM 1384 C CA . LEU A 1 190 ? -1.962 0.421 28.299 1.00 96.94 190 LEU A CA 1
ATOM 1385 C C . LEU A 1 190 ? -2.865 -0.247 27.263 1.00 96.94 190 LEU A C 1
ATOM 1387 O O . LEU A 1 190 ? -3.874 -0.856 27.610 1.00 96.94 190 LEU A O 1
ATOM 1391 N N . LEU A 1 191 ? -2.480 -0.153 25.991 1.00 98.12 191 LEU A N 1
ATOM 1392 C CA . LEU A 1 191 ? -3.167 -0.817 24.886 1.00 98.12 191 LEU A CA 1
ATOM 1393 C C . LEU A 1 191 ? -2.525 -2.183 24.601 1.00 98.12 191 LEU A C 1
ATOM 1395 O O . LEU A 1 191 ? -1.331 -2.268 24.325 1.00 98.12 191 LEU A O 1
ATOM 1399 N N . THR A 1 192 ? -3.316 -3.253 24.642 1.00 98.12 192 THR A N 1
ATOM 1400 C CA . THR A 1 192 ? -2.873 -4.631 24.373 1.00 98.12 192 THR A CA 1
ATOM 1401 C C . THR A 1 192 ? -3.880 -5.385 23.497 1.00 98.12 192 THR A C 1
ATOM 1403 O O . THR A 1 192 ? -4.974 -4.891 23.238 1.00 98.12 192 THR A O 1
ATOM 1406 N N . GLY A 1 193 ? -3.526 -6.578 23.017 1.00 98.12 193 GLY A N 1
ATOM 1407 C CA . GLY A 1 193 ? -4.426 -7.463 22.274 1.00 98.12 193 GLY A CA 1
ATOM 1408 C C . GLY A 1 193 ? -4.767 -8.719 23.068 1.00 98.12 193 GLY A C 1
ATOM 1409 O O . GLY A 1 193 ? -3.903 -9.294 23.727 1.00 98.12 193 GLY A O 1
ATOM 1410 N N . ASN A 1 194 ? -6.019 -9.167 22.988 1.00 97.88 194 ASN A N 1
ATOM 1411 C CA . ASN A 1 194 ? -6.436 -10.455 23.527 1.00 97.88 194 ASN A CA 1
ATOM 1412 C C . ASN A 1 194 ? -5.920 -11.596 22.630 1.00 97.88 194 ASN A C 1
ATOM 1414 O O . ASN A 1 194 ? -5.959 -11.504 21.399 1.00 97.88 194 ASN A O 1
ATOM 1418 N N . GLY A 1 195 ? -5.499 -12.706 23.233 1.00 96.00 195 GLY A N 1
ATOM 1419 C CA . GLY A 1 195 ? -5.023 -13.890 22.520 1.00 96.00 195 GLY A CA 1
ATOM 1420 C C . GLY A 1 195 ? -3.577 -13.783 22.022 1.00 96.00 195 GLY A C 1
ATOM 1421 O O . GLY A 1 195 ? -2.707 -13.245 22.696 1.00 96.00 195 GLY A O 1
ATOM 1422 N N . SER A 1 196 ? -3.296 -14.371 20.856 1.00 95.75 196 SER A N 1
ATOM 1423 C CA . SER A 1 196 ? -1.925 -14.640 20.392 1.00 95.75 196 SER A CA 1
ATOM 1424 C C . SER A 1 196 ? -1.266 -13.507 19.596 1.00 95.75 196 SER A C 1
ATOM 1426 O O . SER A 1 196 ? -0.157 -13.687 19.097 1.00 95.75 196 SER A O 1
ATOM 1428 N N . ALA A 1 197 ? -1.953 -12.387 19.379 1.00 97.31 197 ALA A N 1
ATOM 1429 C CA . ALA A 1 197 ? -1.457 -11.277 18.571 1.00 97.31 197 ALA A CA 1
ATOM 1430 C C . ALA A 1 197 ? -1.977 -9.946 19.116 1.00 97.31 197 ALA A C 1
ATOM 1432 O O . ALA A 1 197 ? -3.108 -9.877 19.585 1.00 97.31 197 ALA A O 1
ATOM 1433 N N . PHE A 1 198 ? -1.186 -8.879 18.992 1.00 98.25 198 PHE A N 1
ATOM 1434 C CA . PHE A 1 198 ? -1.652 -7.527 19.298 1.00 98.25 198 PHE A CA 1
ATOM 1435 C C . PHE A 1 198 ? -2.763 -7.094 18.327 1.00 98.25 198 PHE A C 1
ATOM 1437 O O . PHE A 1 198 ? -3.907 -6.943 18.739 1.00 98.25 198 PHE A O 1
ATOM 1444 N N . CYS A 1 199 ? -2.429 -6.957 17.040 1.00 97.88 199 CYS A N 1
ATOM 1445 C CA . CYS A 1 199 ? -3.318 -6.580 15.938 1.00 97.88 199 CYS A CA 1
ATOM 1446 C C . CYS A 1 199 ? -2.675 -7.016 14.613 1.00 97.88 199 CYS A C 1
ATOM 1448 O O . CYS A 1 199 ? -1.467 -6.853 14.441 1.00 97.88 199 CYS A O 1
ATOM 1450 N N . CYS A 1 200 ? -3.451 -7.559 13.672 1.00 95.81 200 CYS A N 1
ATOM 1451 C CA . CYS A 1 200 ? -2.958 -7.941 12.342 1.00 95.81 200 CYS A CA 1
ATOM 1452 C C . CYS A 1 200 ? -3.189 -6.875 11.253 1.00 95.81 200 CYS A C 1
ATOM 1454 O O . CYS A 1 200 ? -3.095 -7.192 10.067 1.00 95.81 200 CYS A O 1
ATOM 1456 N N . GLY A 1 201 ? -3.518 -5.640 11.640 1.00 94.69 201 GLY A N 1
ATOM 1457 C CA . GLY A 1 201 ? -3.856 -4.543 10.731 1.00 94.69 201 GLY A CA 1
ATOM 1458 C C . GLY A 1 201 ? -5.351 -4.456 10.411 1.00 94.69 201 GLY A C 1
ATOM 1459 O O . GLY A 1 201 ? -6.175 -5.104 11.059 1.00 94.69 201 GLY A O 1
ATOM 1460 N N . GLY A 1 202 ? -5.696 -3.625 9.423 1.00 92.12 202 GLY A N 1
ATOM 1461 C CA . GLY A 1 202 ? -7.079 -3.367 9.007 1.00 92.12 202 GLY A CA 1
ATOM 1462 C C . GLY A 1 202 ? -7.841 -4.637 8.628 1.00 92.12 202 GLY A C 1
ATOM 1463 O O . GLY A 1 202 ? -7.274 -5.555 8.038 1.00 92.12 202 GLY A O 1
ATOM 1464 N N . ASP A 1 203 ? -9.131 -4.691 8.964 1.00 92.44 203 ASP A N 1
ATOM 1465 C CA . ASP A 1 203 ? -9.981 -5.846 8.677 1.00 92.44 203 ASP A CA 1
ATOM 1466 C C . ASP A 1 203 ? -10.211 -6.011 7.162 1.00 92.44 203 ASP A C 1
ATOM 1468 O O . ASP A 1 203 ? -10.931 -5.217 6.549 1.00 92.44 203 ASP A O 1
ATOM 1472 N N . PRO A 1 204 ? -9.680 -7.069 6.518 1.00 88.75 204 PRO A N 1
ATOM 1473 C CA . PRO A 1 204 ? -9.839 -7.233 5.078 1.00 88.75 204 PRO A CA 1
ATOM 1474 C C . PRO A 1 204 ? -11.288 -7.523 4.657 1.00 88.75 204 PRO A C 1
ATOM 1476 O O . PRO A 1 204 ? -11.587 -7.499 3.461 1.00 88.75 204 PRO A O 1
ATOM 1479 N N . ALA A 1 205 ? -12.186 -7.855 5.593 1.00 88.56 205 ALA A N 1
ATOM 1480 C CA . ALA A 1 205 ? -13.617 -7.987 5.323 1.00 88.56 205 ALA A CA 1
ATOM 1481 C C . ALA A 1 205 ? -14.328 -6.624 5.165 1.00 88.56 205 ALA A C 1
ATOM 1483 O O . ALA A 1 205 ? -15.498 -6.595 4.782 1.00 88.56 205 ALA A O 1
ATOM 1484 N N . GLU A 1 206 ? -13.641 -5.510 5.439 1.00 88.62 206 GLU A N 1
ATOM 1485 C CA . GLU A 1 206 ? -14.110 -4.134 5.195 1.00 88.62 206 GLU A CA 1
ATOM 1486 C C . GLU A 1 206 ? -13.614 -3.559 3.863 1.00 88.62 206 GLU A C 1
ATOM 1488 O O . GLU A 1 206 ? -14.007 -2.467 3.454 1.00 88.62 206 GLU A O 1
ATOM 1493 N N . PHE A 1 207 ? -12.770 -4.288 3.135 1.00 87.62 207 PHE A N 1
ATOM 1494 C CA . PHE A 1 207 ? -12.293 -3.810 1.842 1.00 87.62 207 PHE A CA 1
ATOM 1495 C C . PHE A 1 207 ? -13.469 -3.732 0.866 1.00 87.62 207 PHE A C 1
ATOM 1497 O O . PHE A 1 207 ? -14.224 -4.694 0.716 1.00 87.62 207 PHE A O 1
ATOM 1504 N N . GLY A 1 208 ? -13.620 -2.572 0.227 1.00 86.00 208 GLY A N 1
ATOM 1505 C CA . GLY A 1 208 ? -14.737 -2.278 -0.668 1.00 86.00 208 GLY A CA 1
ATOM 1506 C C . GLY A 1 208 ? -16.029 -1.843 0.027 1.00 86.00 208 GLY A C 1
ATOM 1507 O O . GLY A 1 208 ? -17.021 -1.627 -0.657 1.00 86.00 208 GLY A O 1
ATOM 1508 N N . THR A 1 209 ? -16.052 -1.689 1.359 1.00 86.94 209 THR A N 1
ATOM 1509 C CA . THR A 1 209 ? -17.230 -1.140 2.062 1.00 86.94 209 THR A CA 1
ATOM 1510 C C . THR A 1 209 ? -17.188 0.381 2.215 1.00 86.94 209 THR A C 1
ATOM 1512 O O . THR A 1 209 ? -18.137 0.971 2.724 1.00 86.94 209 THR A O 1
ATOM 1515 N N . VAL A 1 210 ? -16.090 1.026 1.813 1.00 83.25 210 VAL A N 1
ATOM 1516 C CA . VAL A 1 210 ? -15.951 2.487 1.811 1.00 83.25 210 VAL A CA 1
ATOM 1517 C C . VAL A 1 210 ? -16.730 3.052 0.625 1.00 83.25 210 VAL A C 1
ATOM 1519 O O . VAL A 1 210 ? -16.385 2.781 -0.520 1.00 83.25 210 VAL A O 1
ATOM 1522 N N . ALA A 1 211 ? -17.773 3.837 0.899 1.00 84.44 211 ALA A N 1
ATOM 1523 C CA . ALA A 1 211 ? -18.608 4.436 -0.145 1.00 84.44 211 ALA A CA 1
ATOM 1524 C C . ALA A 1 211 ? -17.924 5.615 -0.860 1.00 84.44 211 ALA A C 1
ATOM 1526 O O . ALA A 1 211 ? -18.129 5.812 -2.053 1.00 84.44 211 ALA A O 1
ATOM 1527 N N . ASP A 1 212 ? -17.113 6.384 -0.129 1.00 90.12 212 ASP A N 1
ATOM 1528 C CA . ASP A 1 212 ? -16.416 7.565 -0.640 1.00 90.12 212 ASP A CA 1
ATOM 1529 C C . ASP A 1 212 ? -14.930 7.533 -0.231 1.00 90.12 212 ASP A C 1
ATOM 1531 O O . ASP A 1 212 ? -14.566 7.944 0.880 1.00 90.12 212 ASP A O 1
ATOM 1535 N N . PRO A 1 213 ? -14.046 7.019 -1.106 1.00 89.31 213 PRO A N 1
ATOM 1536 C CA . PRO A 1 213 ? -12.608 6.996 -0.853 1.00 89.31 213 PRO A CA 1
ATOM 1537 C C . PRO A 1 213 ? -11.965 8.383 -0.731 1.00 89.31 213 PRO A C 1
ATOM 1539 O O . PRO A 1 213 ? -10.935 8.498 -0.060 1.00 89.31 213 PRO A O 1
ATOM 1542 N N . VAL A 1 214 ? -12.566 9.429 -1.315 1.00 89.75 214 VAL A N 1
ATOM 1543 C CA . VAL A 1 214 ? -12.090 10.816 -1.186 1.00 89.75 214 VAL A CA 1
ATOM 1544 C C . VAL A 1 214 ? -12.365 11.317 0.224 1.00 89.75 214 VAL A C 1
ATOM 1546 O O . VAL A 1 214 ? -11.441 11.774 0.894 1.00 89.75 214 VAL A O 1
ATOM 1549 N N . ALA A 1 215 ? -13.588 11.147 0.730 1.00 90.50 215 ALA A N 1
ATOM 1550 C CA . ALA A 1 215 ? -13.896 11.457 2.126 1.00 90.50 215 ALA A CA 1
ATOM 1551 C C . ALA A 1 215 ? -13.002 10.660 3.089 1.00 90.50 215 ALA A C 1
ATOM 1553 O O . ALA A 1 215 ? -12.477 11.213 4.055 1.00 90.50 215 ALA A O 1
ATOM 1554 N N . ALA A 1 216 ? -12.755 9.379 2.797 1.00 88.94 216 ALA A N 1
ATOM 1555 C CA . ALA A 1 216 ? -11.852 8.559 3.598 1.00 88.94 216 ALA A CA 1
ATOM 1556 C C . ALA A 1 216 ? -10.406 9.097 3.601 1.00 88.94 216 ALA A C 1
ATOM 1558 O O . ALA A 1 216 ? -9.743 9.039 4.635 1.00 88.94 216 ALA A O 1
ATOM 1559 N N . HIS A 1 217 ? -9.910 9.617 2.472 1.00 91.12 217 HIS A N 1
ATOM 1560 C CA . HIS A 1 217 ? -8.615 10.299 2.405 1.00 91.12 217 HIS A CA 1
ATOM 1561 C C . HIS A 1 217 ? -8.608 11.580 3.244 1.00 91.12 217 HIS A C 1
ATOM 1563 O O . HIS A 1 217 ? -7.706 11.745 4.063 1.00 91.12 217 HIS A O 1
ATOM 1569 N N . LEU A 1 218 ? -9.635 12.425 3.108 1.00 90.88 218 LEU A N 1
ATOM 1570 C CA . LEU A 1 218 ? -9.741 13.685 3.846 1.00 90.88 218 LEU A CA 1
ATOM 1571 C C . LEU A 1 218 ? -9.716 13.468 5.365 1.00 90.88 218 LEU A C 1
ATOM 1573 O O . LEU A 1 218 ? -8.986 14.166 6.063 1.00 90.88 218 LEU A O 1
ATOM 1577 N N . ILE A 1 219 ? -10.423 12.443 5.854 1.00 88.25 219 ILE A N 1
ATOM 1578 C CA . ILE A 1 219 ? -10.404 12.035 7.269 1.00 88.25 219 ILE A CA 1
ATOM 1579 C C . ILE A 1 219 ? -8.988 11.648 7.724 1.00 88.25 219 ILE A C 1
ATOM 1581 O O . ILE A 1 219 ? -8.573 12.018 8.818 1.00 88.25 219 ILE A O 1
ATOM 1585 N N . ARG A 1 220 ? -8.232 10.910 6.896 1.00 86.56 220 ARG A N 1
ATOM 1586 C CA . ARG A 1 220 ? -6.844 10.525 7.213 1.00 86.56 220 ARG A CA 1
ATOM 1587 C C . ARG A 1 220 ? -5.881 11.712 7.179 1.00 86.56 220 ARG A C 1
ATOM 1589 O O . ARG A 1 220 ? -4.876 11.675 7.873 1.00 86.56 220 ARG A O 1
ATOM 1596 N N . SER A 1 221 ? -6.175 12.735 6.377 1.00 86.94 221 SER A N 1
ATOM 1597 C CA . SER A 1 221 ? -5.331 13.928 6.232 1.00 86.94 221 SER A CA 1
ATOM 1598 C C . SER A 1 221 ? -5.628 15.050 7.229 1.00 86.94 221 SER A C 1
ATOM 1600 O O . SER A 1 221 ? -4.878 16.017 7.284 1.00 86.94 221 SER A O 1
ATOM 1602 N N . SER A 1 222 ? -6.732 14.960 7.976 1.00 81.00 222 SER A N 1
ATOM 1603 C CA . SER A 1 222 ? -7.168 15.994 8.924 1.00 81.00 222 SER A CA 1
ATOM 1604 C C . SER A 1 222 ? -6.749 15.734 10.377 1.00 81.00 222 SER A C 1
ATOM 1606 O O . SER A 1 222 ? -7.230 16.439 11.264 1.00 81.00 222 SER A O 1
ATOM 1608 N N . ALA A 1 223 ? -5.951 14.690 10.620 1.00 58.53 223 ALA A N 1
ATOM 1609 C CA . ALA A 1 223 ? -5.482 14.285 11.946 1.00 58.53 223 ALA A CA 1
ATOM 1610 C C . ALA A 1 223 ? -4.189 15.006 12.348 1.00 58.53 223 ALA A C 1
ATOM 1612 O O . ALA A 1 223 ? -3.338 15.224 11.457 1.00 58.53 223 ALA A O 1
#

Sequence (223 aa):
MLSVDEAATRLTTPAADLDIGVLRDLPLLVVEDAHLLPPEAAASLARLPVVSIGLATPGSAPAFDLLVEDAVDAAGIADGISGTPRAALACCQVLRHGEGLDTPVGLLLESTAYGTLQSGAEFASWLEGRGRRVRPAEAEPPVLVEADDDIVRLTLNRPRLRNAFSAAMRDALVEALRPLAAPGDSRQVLLTGNGSAFCCGGDPAEFGTVADPVAAHLIRSSA